Protein AF-A0A2G4SRF5-F1 (afdb_monomer_lite)

Foldseek 3Di:
DAAEFDVVDVPTKDKFWPEAAFFKTKIKIPFADPPGFPKDKFKFAPQDPVCQQPPVSSVVRTDPPKDWDWDWALAFAPSGIIIMIMIGRHHGQGKIWMWMWTDDPNGIYIYHTDIHTYHNDPQWDFEADQPQLNLGTATFGFDNVDDNVRVSPVLSVVLVVVCVVVVVVLVVDPQPPDDQDPPATVVQLSVLVSLLSSQQSGWHFDPDDPVLVQAAPDPQWQAGALKDWAAQCRRPNNCCNVPRRGHITMTRAAALLSQVSNVVHDHCVVVRDGDDDPVCSNRHDAWGFDWGAGPNDIDGDDSNRTSHHHSNHDPVSRCPRVCRSVVVPPPCPPDPPPPPPPPDD

InterPro domains:
  IPR024338 Stretch-activated cation channel MID1/Yam8 [PF12929] (12-291)
  IPR024338 Stretch-activated cation channel MID1/Yam8 [PTHR39142] (11-337)
  IPR036790 Frizzled cysteine-rich domain superfamily [G3DSA:1.10.2000.10] (116-277)

Sequence (345 aa):
MHPVYNNSDPTAPYITLDDTDRNSALFLSNALDEPFPNSTILITSGQPTGLSWSLCAAKLHSVPQLSINRTITTRGPTNATRYQFLISNLTDNASYQAYLLQENNGVAGISMPIPIKTKASAVCQLIYDLPFCNQVAYSVPSNSAVSRWDLAAQYDTQAQALFDPFDVSLSQFNCESTQYSLVRNCTDCYRDYKTWLCSVTIPRCTDLTSSAGLIQGSDKIKAAPAVRDVPINGSRNPWIDSTLQPSAWTELLPCIDLCYHVVQSCPPYLQFFCPVGDLASVQYGYWQTGNATVNGTTYQFNLNNPTCNRMGLDIKLLTLSSQGHKLRTFSCSFCIVFFMIFILL

pLDDT: mean 85.75, std 15.52, range [30.58, 98.31]

Radius of gyration: 22.74 Å; chains: 1; bounding box: 88×53×59 Å

Secondary structure (DSSP, 8-state):
-PPEE-TTSTTS--EEEEEE-SSEEEEEEEEP-SSPP-EEEEEESS--GGGTT-HHHHHHTBPTT-EEEEEEE--STT---EEEEEEE-PPTT-EEEEEEEEEETTEEEEEPPEEEE--S-SSEEE----SSSTT--SEEE--TTS-HHHHHHHHHHHHHHHHHHHHHHHHTS-TTT--S-SS--HHHHHHHHHHHHHHHHSPEEES--GGGS--TT-TT-S----EEEE-TT--SSHHIIIII-PPSEEEEPBBHHHHHHHHHHS-GGG------THHHHHH-B----EEEEETTEEEEESSSS-SSB-TT--GGG--TTSSTTGGGS----SSSSSSSSSS--

Organism: NCBI:txid1340429

Structure (mmCIF, N/CA/C/O backbone):
data_AF-A0A2G4SRF5-F1
#
_entry.id   AF-A0A2G4SRF5-F1
#
loop_
_atom_site.group_PDB
_atom_site.id
_atom_site.type_symbol
_atom_site.label_atom_id
_atom_site.label_alt_id
_atom_site.label_comp_id
_atom_site.label_asym_id
_atom_site.label_entity_id
_atom_site.label_seq_id
_atom_site.pdbx_PDB_ins_code
_atom_site.Cartn_x
_atom_site.Cartn_y
_atom_site.Cartn_z
_atom_site.occupancy
_atom_site.B_iso_or_equiv
_atom_site.auth_seq_id
_atom_site.auth_comp_id
_atom_site.auth_asym_id
_atom_site.auth_atom_id
_atom_site.pdbx_PDB_model_num
ATOM 1 N N . MET A 1 1 ? -23.245 -18.683 20.931 1.00 58.69 1 MET A N 1
ATOM 2 C CA . MET A 1 1 ? -21.806 -18.343 20.871 1.00 58.69 1 MET A CA 1
ATOM 3 C C . MET A 1 1 ? -21.540 -17.889 19.444 1.00 58.69 1 MET A C 1
ATOM 5 O O . MET A 1 1 ? -21.938 -18.612 18.541 1.00 58.69 1 MET A O 1
ATOM 9 N N . HIS A 1 2 ? -21.033 -16.674 19.228 1.00 72.88 2 HIS A N 1
ATOM 10 C CA . HIS A 1 2 ? -20.781 -16.190 17.864 1.00 72.88 2 HIS A CA 1
ATOM 11 C C . HIS A 1 2 ? -19.511 -16.844 17.310 1.00 72.88 2 HIS A C 1
ATOM 13 O O . HIS A 1 2 ? -18.538 -16.946 18.062 1.00 72.88 2 HIS A O 1
ATOM 19 N N . PRO A 1 3 ? -19.506 -17.301 16.047 1.00 79.19 3 PRO A N 1
ATOM 20 C CA . PRO A 1 3 ? -18.318 -17.887 15.452 1.00 79.19 3 PRO A CA 1
ATOM 21 C C . PRO A 1 3 ? -17.229 -16.821 15.308 1.00 79.19 3 PRO A C 1
ATOM 23 O O . PRO A 1 3 ? -17.490 -15.703 14.860 1.00 79.19 3 PRO A O 1
ATOM 26 N N . VAL A 1 4 ? -16.008 -17.179 15.701 1.00 80.31 4 VAL A N 1
ATOM 27 C CA . VAL A 1 4 ? -14.811 -16.404 15.374 1.00 80.31 4 VAL A CA 1
ATOM 28 C C . VAL A 1 4 ? -14.097 -17.129 14.248 1.00 80.31 4 VAL A C 1
ATOM 30 O O . VAL A 1 4 ? -13.728 -18.295 14.388 1.00 80.31 4 VAL A O 1
ATOM 33 N N . TYR A 1 5 ? -13.939 -16.441 13.127 1.00 80.06 5 TYR A N 1
ATOM 34 C CA . TYR A 1 5 ? -13.249 -16.944 11.954 1.00 80.06 5 TYR A CA 1
ATOM 35 C C . TYR A 1 5 ? -11.745 -16.965 12.241 1.00 80.06 5 TYR A C 1
ATOM 37 O O . TYR A 1 5 ? -11.129 -15.926 12.492 1.00 80.06 5 TYR A O 1
ATOM 45 N N . ASN A 1 6 ? -11.166 -18.166 12.269 1.00 70.94 6 ASN A N 1
ATOM 46 C CA . ASN A 1 6 ? -9.741 -18.372 12.505 1.00 70.94 6 ASN A CA 1
ATOM 47 C C . ASN A 1 6 ? -9.006 -18.515 11.167 1.00 70.94 6 ASN A C 1
ATOM 49 O O . ASN A 1 6 ? -9.437 -19.273 10.304 1.00 70.94 6 ASN A O 1
ATOM 53 N N . ASN A 1 7 ? -7.845 -17.873 11.040 1.00 62.09 7 ASN A N 1
ATOM 54 C CA . ASN A 1 7 ? -6.991 -17.936 9.851 1.00 62.09 7 ASN A CA 1
ATOM 55 C C . ASN A 1 7 ? -6.372 -19.324 9.599 1.00 62.09 7 ASN A C 1
ATOM 57 O O . ASN A 1 7 ? -5.683 -19.504 8.598 1.00 62.09 7 ASN A O 1
ATOM 61 N N . SER A 1 8 ? -6.555 -20.294 10.502 1.00 62.94 8 SER A N 1
ATOM 62 C CA . SER A 1 8 ? -6.173 -21.689 10.251 1.00 62.94 8 SER A CA 1
ATOM 63 C C . SER A 1 8 ? -7.025 -22.350 9.168 1.00 62.94 8 SER A C 1
ATOM 65 O O . SER A 1 8 ? -6.585 -23.323 8.564 1.00 62.94 8 SER A O 1
ATOM 67 N N . ASP A 1 9 ? -8.235 -21.838 8.940 1.00 68.56 9 ASP A N 1
ATOM 68 C CA . ASP A 1 9 ? -9.089 -22.251 7.837 1.00 68.56 9 ASP A CA 1
ATOM 69 C C . ASP A 1 9 ? -8.922 -21.247 6.679 1.00 68.56 9 ASP A C 1
ATOM 71 O O . ASP A 1 9 ? -9.290 -20.080 6.824 1.00 68.56 9 ASP A O 1
ATOM 75 N N . PRO A 1 10 ? -8.359 -21.658 5.529 1.00 64.62 10 PRO A N 1
ATOM 76 C CA . PRO A 1 10 ? -8.149 -20.768 4.387 1.00 64.62 10 PRO A CA 1
ATOM 77 C C . PRO A 1 10 ? -9.459 -20.284 3.748 1.00 64.62 10 PRO A C 1
ATOM 79 O O . PRO A 1 10 ? -9.428 -19.344 2.957 1.00 64.62 10 PRO A O 1
ATOM 82 N N . THR A 1 11 ? -10.589 -20.918 4.073 1.00 70.62 11 THR A N 1
ATOM 83 C CA . THR A 1 11 ? -11.929 -20.529 3.609 1.00 70.62 11 THR A CA 1
ATOM 84 C C . THR A 1 11 ? -12.621 -19.551 4.558 1.00 70.62 11 THR A C 1
ATOM 86 O O . THR A 1 11 ? -13.667 -18.992 4.226 1.00 70.62 11 THR A O 1
ATOM 89 N N . ALA A 1 12 ? -12.037 -19.308 5.734 1.00 80.31 12 ALA A N 1
ATOM 90 C CA . ALA A 1 12 ? -12.604 -18.404 6.714 1.00 80.31 12 ALA A CA 1
ATOM 91 C C . ALA A 1 12 ? -12.528 -16.940 6.232 1.00 80.31 12 ALA A C 1
ATOM 93 O O . ALA A 1 12 ? -11.478 -16.501 5.751 1.00 80.31 12 ALA A O 1
ATOM 94 N N . PRO A 1 13 ? -13.607 -16.152 6.393 1.00 85.19 13 PRO A N 1
ATOM 95 C CA . PRO A 1 13 ? -13.605 -14.738 6.046 1.00 85.19 13 PRO A CA 1
ATOM 96 C C . PRO A 1 13 ? -12.540 -13.955 6.813 1.00 85.19 13 PRO A C 1
ATOM 98 O O . PRO A 1 13 ? -12.470 -14.009 8.045 1.00 85.19 13 PRO A O 1
ATOM 101 N N . TYR A 1 14 ? -11.745 -13.172 6.088 1.00 88.69 14 TYR A N 1
ATOM 102 C CA . TYR A 1 14 ? -10.712 -12.326 6.673 1.00 88.69 14 TYR A CA 1
ATOM 103 C C . TYR A 1 14 ? -10.621 -10.983 5.950 1.00 88.69 14 TYR A C 1
ATOM 105 O O . TYR A 1 14 ? -11.044 -10.823 4.805 1.00 88.69 14 TYR A O 1
ATOM 113 N N . ILE A 1 15 ? -10.035 -10.010 6.641 1.00 92.25 15 ILE A N 1
ATOM 114 C CA . ILE A 1 15 ? -9.645 -8.717 6.079 1.00 92.25 15 ILE A CA 1
ATOM 115 C C . ILE A 1 15 ? -8.150 -8.508 6.257 1.00 92.25 15 ILE A C 1
ATOM 117 O O . ILE A 1 15 ? -7.513 -9.130 7.105 1.00 92.25 15 ILE A O 1
ATOM 121 N N . THR A 1 16 ? -7.596 -7.619 5.451 1.00 92.62 16 THR A N 1
ATOM 122 C CA . THR A 1 16 ? -6.238 -7.105 5.589 1.00 92.62 16 THR A CA 1
ATOM 123 C C . THR A 1 16 ? -6.292 -5.591 5.590 1.00 92.62 16 THR A C 1
ATOM 125 O O . THR A 1 16 ? -7.062 -5.002 4.830 1.00 92.62 16 THR A O 1
ATOM 128 N N . LEU A 1 17 ? -5.482 -4.965 6.437 1.00 94.50 17 LEU A N 1
ATOM 129 C CA . LEU A 1 17 ? -5.286 -3.522 6.405 1.00 94.50 17 LEU A CA 1
ATOM 130 C C . LEU A 1 17 ? -4.362 -3.186 5.231 1.00 94.50 17 LEU A C 1
ATOM 132 O O . LEU A 1 17 ? -3.241 -3.692 5.181 1.00 94.50 17 LEU A O 1
ATOM 136 N N . ASP A 1 18 ? -4.817 -2.335 4.313 1.00 94.38 18 ASP A N 1
ATOM 137 C CA . ASP A 1 18 ? -3.945 -1.803 3.266 1.00 94.38 18 ASP A CA 1
ATOM 138 C C . ASP A 1 18 ? -3.102 -0.652 3.828 1.00 94.38 18 ASP A C 1
ATOM 140 O O . ASP A 1 18 ? -1.870 -0.744 3.867 1.00 94.38 18 ASP A O 1
ATOM 144 N N . ASP A 1 19 ? -3.759 0.407 4.318 1.00 95.75 19 ASP A N 1
ATOM 145 C CA . ASP A 1 19 ? -3.123 1.523 5.024 1.00 95.75 19 ASP A CA 1
ATOM 146 C C . ASP A 1 19 ? -4.146 2.404 5.768 1.00 95.75 19 ASP A C 1
ATOM 148 O O . ASP A 1 19 ? -5.361 2.300 5.570 1.00 95.75 19 ASP A O 1
ATOM 152 N N . THR A 1 20 ? -3.644 3.309 6.606 1.00 95.81 20 THR A N 1
ATOM 153 C CA . THR A 1 20 ? -4.423 4.358 7.288 1.00 95.81 20 THR A CA 1
ATOM 154 C C . THR A 1 20 ? -3.905 5.738 6.914 1.00 95.81 20 THR A C 1
ATOM 156 O O . THR A 1 20 ? -2.714 5.884 6.708 1.00 95.81 20 THR A O 1
ATOM 159 N N . ASP A 1 21 ? -4.734 6.775 6.870 1.00 95.25 21 ASP A N 1
ATOM 160 C CA . ASP A 1 21 ? -4.254 8.162 6.944 1.00 95.25 21 ASP A CA 1
ATOM 161 C C . ASP A 1 21 ? -4.617 8.778 8.306 1.00 95.25 21 ASP A C 1
ATOM 163 O O . ASP A 1 21 ? -4.786 8.060 9.299 1.00 95.25 21 ASP A O 1
ATOM 167 N N . ARG A 1 22 ? -4.693 10.110 8.384 1.00 94.06 22 ARG A N 1
ATOM 168 C CA . ARG A 1 22 ? -5.041 10.823 9.614 1.00 94.06 22 ARG A CA 1
ATOM 169 C C . ARG A 1 22 ? -6.455 10.520 10.123 1.00 94.06 22 ARG A C 1
ATOM 171 O O . ARG A 1 22 ? -6.675 10.562 11.327 1.00 94.06 22 ARG A O 1
ATOM 178 N N . ASN A 1 23 ? -7.416 10.246 9.242 1.00 94.81 23 ASN A N 1
ATOM 179 C CA . ASN A 1 23 ? -8.830 10.105 9.615 1.00 94.81 23 ASN A CA 1
ATOM 180 C C . ASN A 1 23 ? -9.570 8.960 8.909 1.00 94.81 23 ASN A C 1
ATOM 182 O O . ASN A 1 23 ? -10.788 8.820 9.061 1.00 94.81 23 ASN A O 1
ATOM 186 N N . SER A 1 24 ? -8.854 8.159 8.130 1.00 96.06 24 SER A N 1
ATOM 187 C CA . SER A 1 24 ? -9.403 7.091 7.316 1.00 96.06 24 SER A CA 1
ATOM 188 C C . SER A 1 24 ? -8.538 5.834 7.373 1.00 96.06 24 SER A C 1
ATOM 190 O O . SER A 1 24 ? -7.338 5.880 7.646 1.00 96.06 24 SER A O 1
ATOM 192 N N . ALA A 1 25 ? -9.160 4.691 7.109 1.00 97.25 25 ALA A N 1
ATOM 193 C CA . ALA A 1 25 ? -8.501 3.395 7.010 1.00 97.25 25 ALA A CA 1
ATOM 194 C C . ALA A 1 25 ? -9.089 2.608 5.838 1.00 97.25 25 ALA A C 1
ATOM 196 O O . ALA A 1 25 ? -10.305 2.630 5.629 1.00 97.25 25 ALA A O 1
ATOM 197 N N . LEU A 1 26 ? -8.230 1.922 5.085 1.00 97.12 26 LEU A N 1
ATOM 198 C CA . LEU A 1 26 ? -8.622 1.103 3.944 1.00 97.12 26 LEU A CA 1
ATOM 199 C C . LEU A 1 26 ? -8.345 -0.368 4.219 1.00 97.12 26 LEU A C 1
ATOM 201 O O . LEU A 1 26 ? -7.244 -0.739 4.629 1.00 97.12 26 LEU A O 1
ATOM 205 N N . PHE A 1 27 ? -9.343 -1.199 3.950 1.00 96.12 27 PHE A N 1
ATOM 206 C CA . PHE A 1 27 ? -9.242 -2.643 4.100 1.00 96.12 27 PHE A CA 1
ATOM 207 C C . PHE A 1 27 ? -9.629 -3.358 2.818 1.00 96.12 27 PHE A C 1
ATOM 209 O O . PHE A 1 27 ? -10.490 -2.896 2.064 1.00 96.12 27 PHE A O 1
ATOM 216 N N . LEU A 1 28 ? -9.055 -4.543 2.655 1.00 94.31 28 LEU A N 1
ATOM 217 C CA . LEU A 1 28 ? -9.357 -5.476 1.582 1.00 94.31 28 LEU A CA 1
ATOM 218 C C . LEU A 1 28 ? -9.804 -6.812 2.180 1.00 94.31 28 LEU A C 1
ATOM 220 O O . LEU A 1 28 ? -9.180 -7.309 3.118 1.00 94.31 28 LEU A O 1
ATOM 224 N N . SER A 1 29 ? -10.880 -7.400 1.660 1.00 93.06 29 SER A N 1
ATOM 225 C CA . SER A 1 29 ? -11.346 -8.721 2.092 1.00 93.06 29 SER A CA 1
ATOM 226 C C . SER A 1 29 ? -10.583 -9.867 1.423 1.00 93.06 29 SER A C 1
ATOM 228 O O . SER A 1 29 ? -9.823 -9.693 0.462 1.00 93.06 29 SER A O 1
ATOM 230 N N . ASN A 1 30 ? -10.856 -11.087 1.884 1.00 89.69 30 ASN A N 1
ATOM 231 C CA . ASN A 1 30 ? -10.628 -12.301 1.109 1.00 89.69 30 ASN A CA 1
ATOM 232 C C . ASN A 1 30 ? -11.348 -12.260 -0.252 1.00 89.69 30 ASN A C 1
ATOM 234 O O . ASN A 1 30 ? -12.260 -11.454 -0.462 1.00 89.69 30 ASN A O 1
ATOM 238 N N . ALA A 1 31 ? -10.908 -13.123 -1.172 1.00 90.38 31 ALA A N 1
ATOM 239 C CA . ALA A 1 31 ? -11.592 -13.326 -2.446 1.00 90.38 31 ALA A CA 1
ATOM 240 C C . ALA A 1 31 ? -13.044 -13.757 -2.196 1.00 90.38 31 ALA A C 1
ATOM 242 O O . ALA A 1 31 ? -13.304 -14.524 -1.265 1.00 90.38 31 ALA A O 1
ATOM 243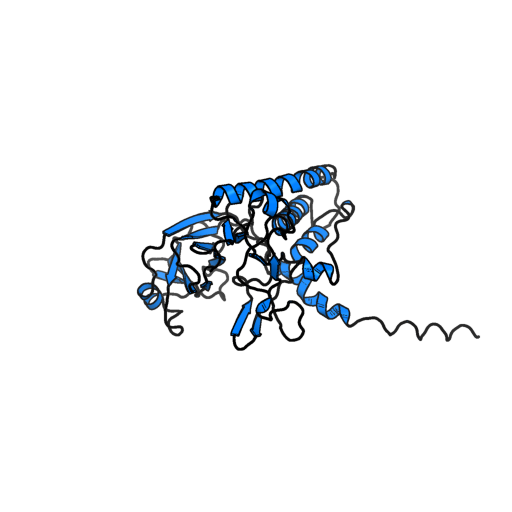 N N . LEU A 1 32 ? -13.960 -13.215 -2.992 1.00 89.62 32 LEU A N 1
ATOM 244 C CA . LEU A 1 32 ? -15.388 -13.483 -2.911 1.00 89.62 32 LEU A CA 1
ATOM 245 C C . LEU A 1 32 ? -15.774 -14.556 -3.925 1.00 89.62 32 LEU A C 1
ATOM 247 O O . LEU A 1 32 ? -15.389 -14.467 -5.091 1.00 89.62 32 LEU A O 1
ATOM 251 N N . ASP A 1 33 ? -16.598 -15.496 -3.476 1.00 86.56 33 ASP A N 1
ATOM 252 C CA . ASP A 1 33 ? -17.287 -16.464 -4.321 1.00 86.56 33 ASP A CA 1
ATOM 253 C C . ASP A 1 33 ? -18.768 -16.075 -4.419 1.00 86.56 33 ASP A C 1
ATOM 255 O O . ASP A 1 33 ? -19.354 -15.585 -3.450 1.00 86.56 33 ASP A O 1
ATOM 259 N N . GLU A 1 34 ? -19.374 -16.257 -5.592 1.00 85.06 34 GLU A N 1
ATOM 260 C CA . GLU A 1 34 ? -20.793 -15.954 -5.804 1.00 85.06 34 GLU A CA 1
ATOM 261 C C . GLU A 1 34 ? -21.696 -17.039 -5.178 1.00 85.06 34 GLU A C 1
ATOM 263 O O . GLU A 1 34 ? -21.419 -18.230 -5.354 1.00 85.06 34 GLU A O 1
ATOM 268 N N . PRO A 1 35 ? -22.805 -16.678 -4.498 1.00 87.25 35 PRO A N 1
ATOM 269 C CA . PRO A 1 35 ? -23.301 -15.320 -4.263 1.00 87.25 35 PRO A CA 1
ATOM 270 C C . PRO A 1 35 ? -22.478 -14.568 -3.210 1.00 87.25 35 PRO A C 1
ATOM 272 O O . PRO A 1 35 ? -22.183 -15.115 -2.145 1.00 87.25 35 PRO A O 1
ATOM 275 N N . PHE A 1 36 ? -22.157 -13.297 -3.472 1.00 87.50 36 PHE A N 1
ATOM 276 C CA . PHE A 1 36 ? -21.311 -12.541 -2.548 1.00 87.50 36 PHE A CA 1
ATOM 277 C C . PHE A 1 36 ? -21.894 -12.447 -1.122 1.00 87.50 36 PHE A C 1
ATOM 279 O O . PHE A 1 36 ? -23.055 -12.057 -0.945 1.00 87.50 36 PHE A O 1
ATOM 286 N N . PRO A 1 37 ? -21.092 -12.751 -0.082 1.00 87.56 37 PRO A N 1
ATOM 287 C CA . PRO A 1 37 ? -21.556 -12.727 1.297 1.00 87.56 37 PRO A CA 1
ATOM 288 C C . PRO A 1 37 ? -21.838 -11.300 1.770 1.00 87.56 37 PRO A C 1
ATOM 290 O O . PRO A 1 37 ? -21.106 -10.361 1.457 1.00 87.56 37 PRO A O 1
ATOM 293 N N . ASN A 1 38 ? -22.869 -11.121 2.600 1.00 88.31 38 ASN A N 1
ATOM 294 C CA . ASN A 1 38 ? -23.124 -9.819 3.205 1.00 88.31 38 ASN A CA 1
ATOM 295 C C . ASN A 1 38 ? -22.126 -9.547 4.339 1.00 88.31 38 ASN A C 1
ATOM 297 O O . ASN A 1 38 ? -22.351 -9.931 5.490 1.00 88.31 38 ASN A O 1
ATOM 301 N N . SER A 1 39 ? -21.031 -8.872 3.992 1.00 90.00 39 SER A N 1
ATOM 302 C CA . SER A 1 39 ? -19.959 -8.549 4.932 1.00 90.00 39 SER A CA 1
ATOM 303 C C . SER A 1 39 ? -19.832 -7.043 5.172 1.00 90.00 39 SER A C 1
ATOM 305 O O . SER A 1 39 ? -19.979 -6.227 4.255 1.00 90.00 39 SER A O 1
ATOM 307 N N . THR A 1 40 ? -19.557 -6.669 6.420 1.00 92.19 40 THR A N 1
ATOM 308 C CA . THR A 1 40 ? -19.325 -5.287 6.872 1.00 92.19 40 THR A CA 1
ATOM 309 C C . THR A 1 40 ? -18.136 -5.230 7.829 1.00 92.19 40 THR A C 1
ATOM 311 O O . THR A 1 40 ? -17.658 -6.269 8.275 1.00 92.19 40 THR A O 1
ATOM 314 N N . ILE A 1 41 ? -17.647 -4.036 8.164 1.00 93.50 41 ILE A N 1
ATOM 315 C CA . ILE A 1 41 ? -16.573 -3.858 9.148 1.00 93.50 41 ILE A CA 1
ATOM 316 C C . ILE A 1 41 ? -17.117 -3.212 10.421 1.00 93.50 41 ILE A C 1
ATOM 318 O O . ILE A 1 41 ? -17.955 -2.316 10.377 1.00 93.50 41 ILE A O 1
ATOM 322 N N . LEU A 1 42 ? -16.607 -3.663 11.564 1.00 94.12 42 LEU A N 1
ATOM 323 C CA . LEU A 1 42 ? -16.811 -3.046 12.867 1.00 94.12 42 LEU A CA 1
ATOM 324 C C . LEU A 1 42 ? -15.478 -2.522 13.391 1.00 94.12 42 LEU A C 1
ATOM 326 O O . LEU A 1 42 ? -14.488 -3.253 13.414 1.00 94.12 42 LEU A O 1
ATOM 330 N N . ILE A 1 43 ? -15.475 -1.270 13.841 1.00 96.00 43 ILE A N 1
ATOM 331 C CA . ILE A 1 43 ? -14.316 -0.619 14.450 1.00 96.00 43 ILE A CA 1
ATOM 332 C C . ILE A 1 43 ? -14.611 -0.347 15.912 1.00 96.00 43 ILE A C 1
ATOM 334 O O . ILE A 1 43 ? -15.678 0.172 16.248 1.00 96.00 43 ILE A O 1
ATOM 338 N N . THR A 1 44 ? -13.659 -0.683 16.774 1.00 95.69 44 THR A N 1
ATOM 339 C CA . THR A 1 44 ? -13.789 -0.515 18.220 1.00 95.69 44 THR A CA 1
ATOM 340 C C . THR A 1 44 ? -12.642 0.301 18.790 1.00 95.69 44 THR A C 1
ATOM 342 O O . THR A 1 44 ? -11.535 0.319 18.247 1.00 95.69 44 THR A O 1
ATOM 345 N N . SER A 1 45 ? -12.915 0.996 19.893 1.00 94.81 45 SER A N 1
ATOM 346 C CA . SER A 1 45 ? -11.921 1.768 20.640 1.00 94.81 45 SER A CA 1
ATOM 347 C C . SER A 1 45 ? -12.018 1.462 22.133 1.00 94.81 45 SER A C 1
ATOM 349 O O . SER A 1 45 ? -13.107 1.269 22.674 1.00 94.81 45 SER A O 1
ATOM 351 N N . GLY A 1 46 ? -10.868 1.369 22.807 1.00 90.19 46 GLY A N 1
ATOM 352 C CA . GLY A 1 46 ? -10.802 1.140 24.256 1.00 90.19 46 GLY A CA 1
ATOM 353 C C . GLY A 1 46 ? -11.332 -0.219 24.741 1.00 90.19 46 GLY A C 1
ATOM 354 O O . GLY A 1 46 ? -11.654 -0.361 25.918 1.00 90.19 46 GLY A O 1
ATOM 355 N N . GLN A 1 47 ? -11.449 -1.218 23.862 1.00 91.56 47 GLN A N 1
ATOM 356 C CA . GLN A 1 47 ? -11.897 -2.563 24.231 1.00 91.56 47 GLN A CA 1
ATOM 357 C C . GLN A 1 47 ? -10.832 -3.289 25.082 1.00 91.56 47 GLN A C 1
ATOM 359 O O . GLN A 1 47 ? -9.660 -3.309 24.694 1.00 91.56 47 GLN A O 1
ATOM 364 N N . PRO A 1 48 ? -11.206 -3.948 26.199 1.00 90.62 48 PRO A N 1
ATOM 365 C CA . PRO A 1 48 ? -10.272 -4.751 26.986 1.00 90.62 48 PRO A CA 1
ATOM 366 C C . PRO A 1 48 ? -9.633 -5.869 26.154 1.00 90.62 48 PRO A C 1
ATOM 368 O O . PRO A 1 48 ? -10.328 -6.614 25.459 1.00 90.62 48 PRO A O 1
ATOM 371 N N . THR A 1 49 ? -8.314 -6.041 26.264 1.00 86.94 49 THR A N 1
ATOM 372 C CA . THR A 1 49 ? -7.542 -7.012 25.463 1.00 86.94 49 THR A CA 1
ATOM 373 C C . THR A 1 49 ? -8.032 -8.450 25.635 1.00 86.94 49 THR A C 1
ATOM 375 O O . THR A 1 49 ? -8.138 -9.178 24.648 1.00 86.94 49 THR A O 1
ATOM 378 N N . GLY A 1 50 ? -8.426 -8.838 26.853 1.00 88.12 50 GLY A N 1
ATOM 379 C CA . GLY A 1 50 ? -8.997 -10.159 27.150 1.00 88.12 50 GLY A CA 1
ATOM 380 C C . GLY A 1 50 ? -10.361 -10.428 26.502 1.00 88.12 50 GLY A C 1
ATOM 381 O O . GLY A 1 50 ? -10.781 -11.577 26.424 1.00 88.12 50 GLY A O 1
ATOM 382 N N . LEU A 1 51 ? -11.043 -9.392 26.003 1.00 90.44 51 LEU A N 1
ATOM 383 C CA . LEU A 1 51 ? -12.340 -9.494 25.329 1.00 90.44 51 LEU A CA 1
ATOM 384 C C . LEU A 1 51 ? -12.256 -9.207 23.827 1.00 90.44 51 LEU A C 1
ATOM 386 O O . LEU A 1 51 ? -13.294 -9.111 23.175 1.00 90.44 51 LEU A O 1
ATOM 390 N N . SER A 1 52 ? -11.050 -9.088 23.266 1.00 89.25 52 SER A N 1
ATOM 391 C CA . SER A 1 52 ? -10.828 -8.788 21.842 1.00 89.25 52 SER A CA 1
ATOM 392 C C . SER A 1 52 ? -11.414 -9.835 20.884 1.00 89.25 52 SER A C 1
ATOM 394 O O . SER A 1 52 ? -11.662 -9.535 19.730 1.00 89.25 52 SER A O 1
ATOM 396 N N . TRP A 1 53 ? -11.728 -11.041 21.359 1.00 89.50 53 TRP A N 1
ATOM 397 C CA . TRP A 1 53 ? -12.321 -12.118 20.553 1.00 89.50 53 TRP A CA 1
ATOM 398 C C . TRP A 1 53 ? -13.844 -12.237 20.723 1.00 89.50 53 TRP A C 1
ATOM 400 O O . TRP A 1 53 ? -14.457 -13.192 20.254 1.00 89.50 53 TRP A O 1
ATOM 410 N N . SER A 1 54 ? -14.479 -11.293 21.423 1.00 90.69 54 SER A N 1
ATOM 411 C CA . SER A 1 54 ? -15.918 -11.313 21.693 1.00 90.69 54 SER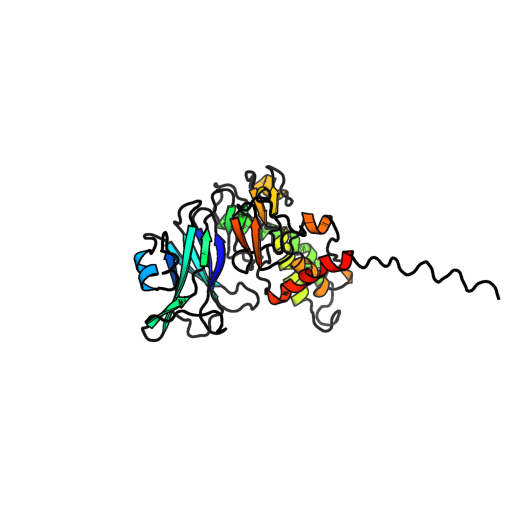 A CA 1
ATOM 412 C C . SER A 1 54 ? -16.659 -10.306 20.820 1.00 90.69 54 SER A C 1
ATOM 414 O O . SER A 1 54 ? -16.487 -9.098 20.981 1.00 90.69 54 SER A O 1
ATOM 416 N N . LEU A 1 55 ? -17.570 -10.790 19.964 1.00 90.75 55 LEU A N 1
ATOM 417 C CA . LEU A 1 55 ? -18.455 -9.916 19.183 1.00 90.75 55 LEU A CA 1
ATOM 418 C C . LEU A 1 55 ? -19.325 -9.025 20.085 1.00 90.75 55 LEU A C 1
ATOM 420 O O . LEU A 1 55 ? -19.599 -7.882 19.734 1.00 90.75 55 LEU A O 1
ATOM 424 N N . CYS A 1 56 ? -19.748 -9.519 21.253 1.00 91.12 56 CYS A N 1
ATOM 425 C CA . CYS A 1 56 ? -20.536 -8.723 22.198 1.00 91.12 56 CYS A CA 1
ATOM 426 C C . CYS A 1 56 ? -19.723 -7.531 22.723 1.00 91.12 56 CYS A C 1
ATOM 428 O O . CYS A 1 56 ? -20.185 -6.393 22.665 1.00 91.12 56 CYS A O 1
ATOM 430 N N . ALA A 1 57 ? -18.479 -7.774 23.147 1.00 92.38 57 ALA A N 1
ATOM 431 C CA . ALA A 1 57 ? -17.583 -6.704 23.575 1.00 92.38 57 ALA A CA 1
ATOM 432 C C . ALA A 1 57 ? -17.273 -5.739 22.423 1.00 92.38 57 ALA A C 1
ATOM 434 O O . ALA A 1 57 ? -17.281 -4.528 22.623 1.00 92.38 57 ALA A O 1
ATOM 435 N N . ALA A 1 58 ? -17.075 -6.257 21.208 1.00 92.56 58 ALA A N 1
ATOM 436 C CA . ALA A 1 58 ? -16.825 -5.420 20.046 1.00 92.56 58 ALA A CA 1
ATOM 437 C C . ALA A 1 58 ? -18.012 -4.487 19.740 1.00 92.56 58 ALA A C 1
ATOM 439 O O . ALA A 1 58 ? -17.813 -3.304 19.481 1.00 92.56 58 ALA A O 1
ATOM 440 N N . LYS A 1 59 ? -19.255 -4.980 19.836 1.00 92.25 59 LYS A N 1
ATOM 441 C CA . LYS A 1 59 ? -20.463 -4.155 19.665 1.00 92.25 59 LYS A CA 1
ATOM 442 C C . LYS A 1 59 ? -20.614 -3.094 20.757 1.00 92.25 59 LYS A C 1
ATOM 444 O O . LYS A 1 59 ? -21.020 -1.982 20.454 1.00 92.25 59 LYS A O 1
ATOM 449 N N . LEU A 1 60 ? -20.279 -3.411 22.009 1.00 94.19 60 LEU A N 1
ATOM 450 C CA . LEU A 1 60 ? -20.351 -2.452 23.122 1.00 94.19 60 LEU A CA 1
ATOM 451 C C . LEU A 1 60 ? -19.304 -1.335 23.017 1.00 94.19 60 LEU A C 1
ATOM 453 O O . LEU A 1 60 ? -19.559 -0.215 23.446 1.00 94.19 60 LEU A O 1
ATOM 457 N N . HIS A 1 61 ? -18.141 -1.639 22.440 1.00 94.69 61 HIS A N 1
ATOM 458 C CA . HIS A 1 61 ? -17.035 -0.699 22.246 1.00 94.69 61 HIS A CA 1
ATOM 459 C C . HIS A 1 61 ? -16.962 -0.139 20.817 1.00 94.69 61 HIS A C 1
ATOM 461 O O . HIS A 1 61 ? -15.922 0.388 20.413 1.00 94.69 61 HIS A O 1
ATOM 467 N N . SER A 1 62 ? -18.036 -0.275 20.031 1.00 94.50 62 SER A N 1
ATOM 468 C CA . SER A 1 62 ? -18.070 0.209 18.653 1.00 94.50 62 SER A CA 1
ATOM 469 C C . SER A 1 62 ? -17.960 1.728 18.610 1.00 94.50 62 SER A C 1
ATOM 471 O O . SER A 1 62 ? -18.664 2.419 19.348 1.00 94.50 62 SER A O 1
ATOM 473 N N . VAL A 1 63 ? -17.123 2.251 17.720 1.00 93.56 63 VAL A N 1
ATOM 474 C CA . VAL A 1 63 ? -16.984 3.697 17.534 1.00 93.56 63 VAL A CA 1
ATOM 475 C C . VAL A 1 63 ? -18.235 4.236 16.825 1.00 93.56 63 VAL A C 1
ATOM 477 O O . VAL A 1 63 ? -18.547 3.778 15.721 1.00 93.56 63 VAL A O 1
ATOM 480 N N . PRO A 1 64 ? -18.977 5.184 17.427 1.00 87.94 64 PRO A N 1
ATOM 481 C CA . PRO A 1 64 ? -20.157 5.757 16.794 1.00 87.94 64 PRO A CA 1
ATOM 482 C C . PRO A 1 64 ? -19.769 6.705 15.645 1.00 87.94 64 PRO A C 1
ATOM 484 O O . PRO A 1 64 ? -18.664 7.237 15.612 1.00 87.94 64 PRO A O 1
ATOM 487 N N . GLN A 1 65 ? -20.705 6.953 14.720 1.00 85.88 65 GLN A N 1
ATOM 488 C CA . GLN A 1 65 ? -20.604 7.990 13.670 1.00 85.88 65 GLN A CA 1
ATOM 489 C C . GLN A 1 65 ? -19.474 7.813 12.632 1.00 85.88 65 GLN A C 1
ATOM 491 O O . GLN A 1 65 ? -19.097 8.766 11.943 1.00 85.88 65 GLN A O 1
ATOM 496 N N . LEU A 1 66 ? -18.970 6.591 12.461 1.00 93.00 66 LEU A N 1
ATOM 497 C CA . LEU A 1 66 ? -18.069 6.268 11.356 1.00 93.00 66 LEU A CA 1
ATOM 498 C C . LEU A 1 66 ? -18.816 6.205 10.023 1.00 93.00 66 LEU A C 1
ATOM 500 O O . LEU A 1 66 ? -19.943 5.712 9.948 1.00 93.00 66 LEU A O 1
ATOM 504 N N . SER A 1 67 ? -18.154 6.660 8.961 1.00 94.50 67 SER A N 1
ATOM 505 C CA . SER A 1 67 ? -18.619 6.455 7.590 1.00 94.50 67 SER A CA 1
ATOM 506 C C . SER A 1 67 ? -17.908 5.238 7.012 1.00 94.50 67 SER A C 1
ATOM 508 O O . SER A 1 67 ? -16.681 5.235 6.928 1.00 94.50 67 SER A O 1
ATOM 510 N N . ILE A 1 68 ? -18.665 4.201 6.650 1.00 94.88 68 ILE A N 1
ATOM 511 C CA . ILE A 1 68 ? -18.137 2.969 6.057 1.00 94.88 68 ILE A CA 1
ATOM 512 C C . ILE A 1 68 ? -18.656 2.881 4.627 1.00 94.88 68 ILE A C 1
ATOM 514 O O . ILE A 1 68 ? -19.849 2.682 4.405 1.00 94.88 68 ILE A O 1
ATOM 518 N N . ASN A 1 69 ? -17.753 3.018 3.662 1.00 95.69 69 ASN A N 1
ATOM 519 C CA . ASN A 1 69 ? -18.050 2.841 2.250 1.00 95.69 69 ASN A CA 1
ATOM 520 C C . ASN A 1 69 ? -17.491 1.498 1.771 1.00 95.69 69 ASN A C 1
ATOM 522 O O . ASN A 1 69 ? -16.284 1.263 1.847 1.00 95.69 69 ASN A O 1
ATOM 526 N N . ARG A 1 70 ? -18.373 0.621 1.284 1.00 95.38 70 ARG A N 1
ATOM 527 C CA . ARG A 1 70 ? -18.021 -0.697 0.748 1.00 95.38 70 ARG A CA 1
ATOM 528 C C . ARG A 1 70 ? -18.104 -0.668 -0.773 1.00 95.38 70 ARG A C 1
ATOM 530 O O . ARG A 1 70 ? -19.189 -0.486 -1.320 1.00 95.38 70 ARG A O 1
ATOM 537 N N . THR A 1 71 ? -16.988 -0.931 -1.439 1.00 95.38 71 THR A N 1
ATOM 538 C CA . THR A 1 71 ? -16.902 -1.087 -2.896 1.00 95.38 71 THR A CA 1
ATOM 539 C C . THR A 1 71 ? -16.354 -2.465 -3.263 1.00 95.38 71 THR A C 1
ATOM 541 O O . THR A 1 71 ? -15.951 -3.244 -2.396 1.00 95.38 71 THR A O 1
ATOM 544 N N . ILE A 1 72 ? -16.390 -2.800 -4.551 1.00 94.12 72 ILE A N 1
ATOM 545 C CA . ILE A 1 72 ? -15.819 -4.034 -5.094 1.00 94.12 72 ILE A CA 1
ATOM 546 C C . ILE A 1 72 ? -14.560 -3.669 -5.879 1.00 94.12 72 ILE A C 1
ATOM 548 O O . ILE A 1 72 ? -14.544 -2.666 -6.588 1.00 94.12 72 ILE A O 1
ATOM 552 N N . THR A 1 73 ? -13.515 -4.480 -5.753 1.00 94.31 73 THR A N 1
ATOM 553 C CA . THR A 1 73 ? -12.249 -4.306 -6.469 1.00 94.31 73 THR A CA 1
ATOM 554 C C . THR A 1 73 ? -11.668 -5.658 -6.875 1.00 94.31 73 THR A C 1
ATOM 556 O O . THR A 1 73 ? -12.019 -6.692 -6.310 1.00 94.31 73 THR A O 1
ATOM 559 N N . THR A 1 74 ? -10.753 -5.650 -7.840 1.00 92.75 74 THR A N 1
ATOM 560 C CA . THR A 1 74 ? -9.930 -6.807 -8.223 1.00 92.75 74 THR A CA 1
ATOM 561 C C . THR A 1 74 ? -8.479 -6.660 -7.749 1.00 92.75 74 THR A C 1
ATOM 563 O O . THR A 1 74 ? -7.618 -7.443 -8.152 1.00 92.75 74 THR A O 1
ATOM 566 N N . ARG A 1 75 ? -8.179 -5.655 -6.905 1.00 91.50 75 ARG A N 1
ATOM 567 C CA . ARG A 1 75 ? -6.843 -5.450 -6.324 1.00 91.50 75 ARG A CA 1
ATOM 568 C C . ARG A 1 75 ? -6.383 -6.692 -5.559 1.00 91.50 75 ARG A C 1
ATOM 570 O O . ARG A 1 75 ? -7.147 -7.314 -4.823 1.00 91.50 75 ARG A O 1
ATOM 577 N N . GLY A 1 76 ? -5.096 -6.999 -5.672 1.00 85.44 76 GLY A N 1
ATOM 578 C CA . GLY A 1 76 ? -4.446 -8.113 -5.001 1.00 85.44 76 GLY A CA 1
ATOM 579 C C . GLY A 1 76 ? -3.768 -9.071 -5.982 1.00 85.44 76 GLY A C 1
ATOM 580 O O . GLY A 1 76 ? -3.805 -8.869 -7.195 1.00 85.44 76 GLY A O 1
ATOM 581 N N . PRO A 1 77 ? -3.162 -10.149 -5.464 1.00 77.69 77 PRO A N 1
ATOM 582 C CA . PRO A 1 77 ? -2.268 -11.007 -6.241 1.00 77.69 77 PRO A CA 1
ATOM 583 C C . PRO A 1 77 ? -2.982 -11.887 -7.275 1.00 77.69 77 PRO A C 1
ATOM 585 O O . PRO A 1 77 ? -2.346 -12.379 -8.200 1.00 77.69 77 PRO A O 1
ATOM 588 N N . THR A 1 78 ? -4.285 -12.127 -7.109 1.00 80.31 78 THR A N 1
ATOM 589 C CA . THR A 1 78 ? -5.034 -13.133 -7.880 1.00 80.31 78 THR A CA 1
ATOM 590 C C . THR A 1 78 ? -6.089 -12.549 -8.820 1.00 80.31 78 THR A C 1
ATOM 592 O O . THR A 1 78 ? -6.872 -13.317 -9.367 1.00 80.31 78 THR A O 1
ATOM 595 N N . ASN A 1 79 ? -6.154 -11.218 -8.995 1.00 84.38 79 ASN A N 1
ATOM 596 C CA . ASN A 1 79 ? -7.226 -10.507 -9.723 1.00 84.38 79 ASN A CA 1
ATOM 597 C C . ASN A 1 79 ? -8.659 -10.914 -9.315 1.00 84.38 79 ASN A C 1
ATOM 599 O O . ASN A 1 79 ? -9.621 -10.636 -10.027 1.00 84.38 79 ASN A O 1
ATOM 603 N N . ALA A 1 80 ? -8.804 -11.589 -8.175 1.00 90.88 80 ALA A N 1
ATOM 604 C CA . ALA A 1 80 ? -10.075 -12.073 -7.679 1.00 90.88 80 ALA A CA 1
ATOM 605 C C . ALA A 1 80 ? -10.906 -10.905 -7.150 1.00 90.88 80 ALA A C 1
ATOM 607 O O . ALA A 1 80 ? -10.366 -9.973 -6.548 1.00 90.88 80 ALA A O 1
ATOM 608 N N . THR A 1 81 ? -12.219 -10.995 -7.331 1.00 93.38 81 THR A N 1
ATOM 609 C CA . THR A 1 81 ? -13.174 -10.020 -6.811 1.00 93.38 81 THR A CA 1
ATOM 610 C C . THR A 1 81 ? -13.130 -9.999 -5.288 1.00 93.38 81 THR A C 1
ATOM 612 O O . THR A 1 81 ? -13.193 -11.042 -4.637 1.00 93.38 81 THR A O 1
ATOM 615 N N . ARG A 1 82 ? -12.991 -8.810 -4.708 1.00 93.62 82 ARG A N 1
ATOM 616 C CA . ARG A 1 82 ? -12.866 -8.573 -3.266 1.00 93.62 82 ARG A CA 1
ATOM 617 C C . ARG A 1 82 ? -13.701 -7.371 -2.862 1.00 93.62 82 ARG A C 1
ATOM 619 O O . ARG A 1 82 ? -13.915 -6.460 -3.662 1.00 93.62 82 ARG A O 1
ATOM 626 N N . TYR A 1 83 ? -14.120 -7.333 -1.603 1.00 95.06 83 TYR A N 1
ATOM 627 C CA . TYR A 1 83 ? -14.619 -6.106 -1.006 1.00 95.06 83 TYR A CA 1
ATOM 628 C C . TYR A 1 83 ? -13.465 -5.203 -0.597 1.00 95.06 83 TYR A C 1
ATOM 630 O O . TYR A 1 83 ? -12.479 -5.642 -0.002 1.00 95.06 83 TYR A O 1
ATOM 638 N N . GLN A 1 84 ? -13.647 -3.920 -0.870 1.00 96.06 84 GLN A N 1
ATOM 639 C CA . GLN A 1 84 ? -12.841 -2.833 -0.357 1.00 96.06 84 GLN A CA 1
ATOM 640 C C . GLN A 1 84 ? -13.694 -2.018 0.610 1.00 96.06 84 GLN A C 1
ATOM 642 O O . GLN A 1 84 ? -14.813 -1.626 0.282 1.00 96.06 84 GLN A O 1
ATOM 647 N N . PHE A 1 85 ? -13.161 -1.747 1.796 1.00 97.00 85 PHE A N 1
ATOM 648 C CA . PHE A 1 85 ? -13.849 -0.963 2.815 1.00 97.00 85 PHE A CA 1
ATOM 649 C C . PHE A 1 85 ? -13.034 0.281 3.135 1.00 97.00 85 PHE A C 1
ATOM 651 O O . PHE A 1 85 ? -11.965 0.181 3.738 1.00 97.00 85 PHE A O 1
ATOM 658 N N . LEU A 1 86 ? -13.550 1.447 2.750 1.00 97.44 86 LEU A N 1
ATOM 659 C CA . LEU A 1 86 ? -13.036 2.727 3.214 1.00 97.44 86 LEU A CA 1
ATOM 660 C C . LEU A 1 86 ? -13.811 3.141 4.460 1.00 97.44 86 LEU A C 1
ATOM 662 O O . LEU A 1 86 ? -15.028 3.322 4.421 1.00 97.44 86 LEU A O 1
ATOM 666 N N . ILE A 1 87 ? -13.083 3.341 5.547 1.00 97.25 87 ILE A N 1
ATOM 667 C CA . ILE A 1 87 ? -13.610 3.876 6.795 1.00 97.25 87 ILE A CA 1
ATOM 668 C C . ILE A 1 87 ? -13.119 5.306 6.917 1.00 97.25 87 ILE A C 1
ATOM 670 O O . ILE A 1 87 ? -11.931 5.551 6.736 1.00 97.25 87 ILE A O 1
ATOM 674 N N . SER A 1 88 ? -14.011 6.237 7.229 1.00 96.06 88 SER A N 1
ATOM 675 C CA . SER A 1 88 ? -13.700 7.652 7.443 1.00 96.06 88 SER A CA 1
ATOM 676 C C . SER A 1 88 ? -14.309 8.156 8.754 1.00 96.06 88 SER A C 1
ATOM 678 O O . SER A 1 88 ? -15.145 7.482 9.360 1.00 96.06 88 SER A O 1
ATOM 680 N N . ASN A 1 89 ? -13.909 9.364 9.163 1.00 95.62 89 ASN A N 1
ATOM 681 C CA . ASN A 1 89 ? -14.228 9.997 10.453 1.00 95.62 89 ASN A CA 1
ATOM 682 C C . ASN A 1 89 ? -13.542 9.337 11.662 1.00 95.62 89 ASN A C 1
ATOM 684 O O . ASN A 1 89 ? -14.054 9.395 12.777 1.00 95.62 89 ASN A O 1
ATOM 688 N N . LEU A 1 90 ? -12.375 8.723 11.460 1.00 95.62 90 LEU A N 1
ATOM 689 C CA . LEU A 1 90 ? -11.505 8.320 12.563 1.00 95.62 90 LEU A CA 1
ATOM 690 C C . LEU A 1 90 ? -10.785 9.551 13.130 1.00 95.62 90 LEU A C 1
ATOM 692 O O . LEU A 1 90 ? -10.493 10.504 12.407 1.00 95.62 90 LEU A O 1
ATOM 696 N N . THR A 1 91 ? -10.480 9.530 14.425 1.00 95.06 91 THR A N 1
ATOM 697 C CA . THR A 1 91 ? -9.648 10.571 15.049 1.00 95.06 91 THR A CA 1
ATOM 698 C C . THR A 1 91 ? -8.175 10.360 14.710 1.00 95.06 91 THR A C 1
ATOM 700 O O . THR A 1 91 ? -7.740 9.225 14.502 1.00 95.06 91 THR A O 1
ATOM 703 N N . ASP A 1 92 ? -7.397 11.435 14.702 1.00 93.94 92 ASP A N 1
ATOM 704 C CA . ASP A 1 92 ? -5.968 11.404 14.416 1.00 93.94 92 ASP A CA 1
ATOM 705 C C . ASP A 1 92 ? -5.141 10.805 15.554 1.00 93.94 92 ASP A C 1
ATOM 707 O O . ASP A 1 92 ? -5.514 10.882 16.724 1.00 93.94 92 ASP A O 1
ATOM 711 N N . ASN A 1 93 ? -4.015 10.175 15.196 1.00 93.62 93 ASN A N 1
ATOM 712 C CA . ASN A 1 93 ? -3.088 9.523 16.129 1.00 93.62 93 ASN A CA 1
ATOM 713 C C . ASN A 1 93 ? -3.767 8.591 17.162 1.00 93.62 93 ASN A C 1
ATOM 715 O O . ASN A 1 93 ? -3.325 8.471 18.308 1.00 93.62 93 ASN A O 1
ATOM 719 N N . ALA A 1 94 ? -4.849 7.922 16.771 1.00 94.38 94 ALA A N 1
ATOM 720 C CA . ALA A 1 94 ? -5.641 7.070 17.645 1.00 94.38 94 ALA A CA 1
ATOM 721 C C . ALA A 1 94 ? -5.530 5.603 17.240 1.00 94.38 94 ALA A C 1
ATOM 723 O O . ALA A 1 94 ? -5.326 5.261 16.075 1.00 94.38 94 ALA A O 1
ATOM 724 N N . SER A 1 95 ? -5.636 4.726 18.237 1.00 93.81 95 SER A N 1
ATOM 725 C CA . SER A 1 95 ? -5.561 3.277 18.053 1.00 93.81 95 SER A CA 1
ATOM 726 C C . SER A 1 95 ? -6.949 2.659 18.144 1.00 93.81 95 SER A C 1
ATOM 728 O O . SER A 1 95 ? -7.712 2.970 19.058 1.00 93.81 95 SER A O 1
ATOM 730 N N . TYR A 1 96 ? -7.245 1.755 17.219 1.00 95.19 96 TYR A N 1
ATOM 731 C CA . TYR A 1 96 ? -8.518 1.052 17.125 1.00 95.19 96 TYR A CA 1
ATOM 732 C C . TYR A 1 96 ? -8.292 -0.434 16.847 1.00 95.19 96 TYR A C 1
ATOM 734 O O . TYR A 1 96 ? -7.181 -0.863 16.529 1.00 95.19 96 TYR A O 1
ATOM 742 N N . GLN A 1 97 ? -9.363 -1.215 16.938 1.00 95.00 97 GLN A N 1
ATOM 743 C CA . GLN A 1 97 ? -9.407 -2.594 16.458 1.00 95.00 97 GLN A CA 1
ATOM 744 C C . GLN A 1 97 ? -10.452 -2.714 15.354 1.00 95.00 97 GLN A C 1
ATOM 746 O O . GLN A 1 97 ? -11.550 -2.172 15.486 1.00 95.00 97 GLN A O 1
ATOM 751 N N . ALA A 1 98 ? -10.122 -3.440 14.289 1.00 95.12 98 ALA A N 1
ATOM 752 C CA . ALA A 1 98 ? -11.022 -3.714 13.178 1.00 95.12 98 ALA A CA 1
ATOM 753 C C . ALA A 1 98 ? -11.407 -5.191 13.106 1.00 95.12 98 ALA A C 1
ATOM 755 O O . ALA A 1 98 ? -10.563 -6.070 13.281 1.00 95.12 98 ALA A O 1
ATOM 756 N N . TYR A 1 99 ? -12.677 -5.444 12.800 1.00 94.00 99 TYR A N 1
ATOM 757 C CA . TYR A 1 99 ? -13.250 -6.777 12.638 1.00 94.00 99 TYR A CA 1
ATOM 758 C C . TYR A 1 99 ? -14.071 -6.831 11.354 1.00 94.00 99 TYR A C 1
ATOM 760 O O . TYR A 1 99 ? -14.899 -5.950 11.120 1.00 94.00 99 TYR A O 1
ATOM 768 N N . LEU A 1 100 ? -13.910 -7.887 10.559 1.00 93.94 100 LEU A N 1
ATOM 769 C CA . LEU A 1 100 ? -14.872 -8.230 9.517 1.00 93.94 100 LEU A CA 1
ATOM 770 C C . LEU A 1 100 ? -16.050 -8.947 10.170 1.00 93.94 100 LEU A C 1
ATOM 772 O O . LEU A 1 100 ? -15.862 -9.952 10.852 1.00 93.94 100 LEU A O 1
ATOM 776 N N . LEU A 1 101 ? -17.254 -8.442 9.944 1.00 91.75 101 LEU A N 1
ATOM 777 C CA . LEU A 1 101 ? -18.500 -9.105 10.290 1.00 91.75 101 LEU A CA 1
ATOM 778 C C . LEU A 1 101 ? -19.055 -9.744 9.032 1.00 91.75 101 LEU A C 1
ATOM 780 O O . LEU A 1 101 ? -19.249 -9.062 8.028 1.00 91.75 101 LEU A O 1
ATOM 784 N N . GLN A 1 102 ? -19.356 -11.031 9.117 1.00 89.00 102 GLN A N 1
ATOM 785 C CA . GLN A 1 102 ? -20.053 -11.747 8.060 1.00 89.00 102 GLN A CA 1
ATOM 786 C C . GLN A 1 102 ? -21.173 -12.572 8.671 1.00 89.00 102 GLN A C 1
ATOM 788 O O . GLN A 1 102 ? -20.959 -13.312 9.637 1.00 89.00 102 GLN A O 1
ATOM 793 N N . GLU A 1 103 ? -22.363 -12.429 8.102 1.00 84.88 103 GLU A N 1
ATOM 794 C CA . GLU A 1 103 ? -23.549 -13.166 8.512 1.00 84.88 103 GLU A CA 1
ATOM 795 C C . GLU A 1 103 ? -23.736 -14.402 7.635 1.00 84.88 103 GLU A C 1
ATOM 797 O O . GLU A 1 103 ? -23.689 -14.318 6.409 1.00 84.88 103 GLU A O 1
ATOM 802 N N . ASN A 1 104 ? -23.945 -15.555 8.269 1.00 79.19 104 ASN A N 1
ATOM 803 C CA . ASN A 1 104 ? -24.275 -16.797 7.585 1.00 79.19 104 ASN A CA 1
ATOM 804 C C . ASN A 1 104 ? -25.461 -17.458 8.300 1.00 79.19 104 ASN A C 1
ATOM 806 O O . ASN A 1 104 ? -25.397 -17.699 9.506 1.00 79.19 104 ASN A O 1
ATOM 810 N N . ASN A 1 105 ? -26.556 -17.707 7.577 1.00 77.44 105 ASN A N 1
ATOM 811 C CA . ASN A 1 105 ? -27.793 -18.300 8.105 1.00 77.44 105 ASN A CA 1
ATOM 812 C C . ASN A 1 105 ? -28.316 -17.634 9.400 1.00 77.44 105 ASN A C 1
ATOM 814 O O . ASN A 1 105 ? -28.719 -18.319 10.339 1.00 77.44 105 ASN A O 1
ATOM 818 N N . GLY A 1 106 ? -28.279 -16.297 9.480 1.00 78.19 106 GLY A N 1
ATOM 819 C CA . GLY A 1 106 ? -28.744 -15.535 10.650 1.00 78.19 106 GLY A CA 1
ATOM 820 C C . GLY A 1 106 ? -27.753 -15.473 11.821 1.00 78.19 106 GLY A C 1
ATOM 821 O O . GLY A 1 106 ? -28.044 -14.867 12.854 1.00 78.19 106 GLY A O 1
ATOM 822 N N . VAL A 1 107 ? -26.574 -16.091 11.690 1.00 81.62 107 VAL A N 1
ATOM 823 C CA . VAL A 1 107 ? -25.512 -16.057 12.699 1.00 81.62 107 VAL A CA 1
ATOM 824 C C . VAL A 1 107 ? -24.382 -15.155 12.213 1.00 81.62 107 VAL A C 1
ATOM 826 O O . VAL A 1 107 ? -23.666 -15.475 11.267 1.00 81.62 107 VAL A O 1
ATOM 829 N N . ALA A 1 108 ? -24.195 -14.022 12.892 1.00 85.00 108 ALA A N 1
ATOM 830 C CA . ALA A 1 108 ? -23.063 -13.134 12.649 1.00 85.00 108 ALA A CA 1
ATOM 831 C C . ALA A 1 108 ? -21.785 -13.699 13.285 1.00 85.00 108 ALA A C 1
ATOM 833 O O . ALA A 1 108 ? -21.758 -13.950 14.496 1.00 85.00 108 ALA A O 1
ATOM 834 N N . GLY A 1 109 ? -20.741 -13.864 12.477 1.00 87.38 109 GLY A N 1
ATOM 835 C CA . GLY A 1 109 ? -19.380 -14.158 12.920 1.00 87.38 109 GLY A CA 1
ATOM 836 C C . GLY A 1 109 ? -18.450 -12.960 12.775 1.00 87.38 109 GLY A C 1
ATOM 837 O O . GLY A 1 109 ? -18.762 -12.019 12.042 1.00 87.38 109 GLY A O 1
ATOM 838 N N . ILE A 1 110 ? -17.314 -13.005 13.475 1.00 90.44 110 ILE A N 1
ATOM 839 C CA . ILE A 1 110 ? -16.257 -11.986 13.384 1.00 90.44 110 ILE A CA 1
ATOM 840 C C . ILE A 1 110 ? -14.920 -12.585 12.968 1.00 90.44 110 ILE A C 1
ATOM 842 O O . ILE A 1 110 ? -14.599 -13.706 13.356 1.00 90.44 110 ILE A O 1
ATOM 846 N N . SER A 1 111 ? -14.116 -11.827 12.224 1.00 91.31 111 SER A N 1
ATOM 847 C CA . SER A 1 111 ? -12.700 -12.149 12.025 1.00 91.31 111 SER A CA 1
ATOM 848 C C . SER A 1 111 ? -11.883 -11.913 13.292 1.00 91.31 111 SER A C 1
ATOM 850 O O . SER A 1 111 ? -12.345 -11.303 14.260 1.00 91.31 111 SER A O 1
ATOM 852 N N . MET A 1 112 ? -10.617 -12.327 13.254 1.00 87.69 112 MET A N 1
ATOM 853 C CA . MET A 1 112 ? -9.640 -11.859 14.231 1.00 87.69 112 MET A CA 1
ATOM 854 C C . MET A 1 112 ? -9.506 -10.325 14.211 1.00 87.69 112 MET A C 1
ATOM 856 O O . MET A 1 112 ? -9.618 -9.724 13.134 1.00 87.69 112 MET A O 1
ATOM 860 N N . PRO A 1 113 ? -9.254 -9.703 15.381 1.00 90.50 113 PRO A N 1
ATOM 861 C CA . PRO A 1 113 ? -9.014 -8.269 15.481 1.00 90.50 113 PRO A CA 1
ATOM 862 C C . PRO A 1 113 ? -7.747 -7.875 14.727 1.00 90.50 113 PRO A C 1
ATOM 864 O O . PRO A 1 113 ? -6.689 -8.481 14.915 1.00 90.50 113 PRO A O 1
ATOM 867 N N . ILE A 1 114 ? -7.837 -6.809 13.938 1.00 92.12 114 ILE A N 1
ATOM 868 C CA . ILE A 1 114 ? -6.670 -6.144 13.359 1.00 92.12 114 ILE A CA 1
ATOM 869 C C . ILE A 1 114 ? -6.444 -4.827 14.098 1.00 92.12 114 ILE A C 1
ATOM 871 O O . ILE A 1 114 ? -7.309 -3.948 14.020 1.00 92.12 114 ILE A O 1
ATOM 875 N N . PRO A 1 115 ? -5.298 -4.658 14.782 1.00 92.06 115 PRO A N 1
ATOM 876 C CA . PRO A 1 115 ? -4.951 -3.380 15.375 1.00 92.06 115 PRO A CA 1
ATOM 877 C C . PRO A 1 115 ? -4.647 -2.383 14.269 1.00 92.06 115 PRO A C 1
ATOM 879 O O . PRO A 1 115 ? -3.848 -2.655 13.374 1.00 92.06 115 PRO A O 1
ATOM 882 N N . ILE A 1 116 ? -5.271 -1.215 14.351 1.00 93.12 116 ILE A N 1
ATOM 883 C CA . ILE A 1 116 ? -5.029 -0.111 13.428 1.00 93.12 116 ILE A CA 1
ATOM 884 C C . ILE A 1 116 ? -4.648 1.133 14.217 1.00 93.12 116 ILE A C 1
ATOM 886 O O . ILE A 1 116 ? -5.137 1.358 15.326 1.00 93.12 116 ILE A O 1
ATOM 890 N N . LYS A 1 117 ? -3.788 1.960 13.631 1.00 92.88 117 LYS A N 1
ATOM 891 C CA . LYS A 1 117 ? -3.427 3.265 14.172 1.00 92.88 117 LYS A CA 1
ATOM 892 C C . LYS A 1 117 ? -3.544 4.299 13.062 1.00 92.88 117 LYS A C 1
ATOM 894 O O . LYS A 1 117 ? -2.966 4.110 11.993 1.00 92.88 117 LYS A O 1
ATOM 899 N N . THR A 1 118 ? -4.317 5.353 13.290 1.00 95.00 118 THR A N 1
ATOM 900 C CA . THR A 1 118 ? -4.373 6.486 12.362 1.00 95.00 118 THR A CA 1
ATOM 901 C C . THR A 1 118 ? -3.093 7.298 12.448 1.00 95.00 118 THR A C 1
ATOM 903 O O . THR A 1 118 ? -2.441 7.366 13.497 1.00 95.00 118 THR A O 1
ATOM 906 N N . LYS A 1 119 ? -2.724 7.905 11.325 1.00 94.00 119 LYS A N 1
ATOM 907 C CA . LYS A 1 119 ? -1.534 8.741 11.240 1.00 94.00 119 LYS A CA 1
ATOM 908 C C . LYS A 1 119 ? -1.733 10.040 12.042 1.00 94.00 119 LYS A C 1
ATOM 910 O O . LYS A 1 119 ? -2.845 10.554 12.167 1.00 94.00 119 LYS A O 1
ATOM 915 N N . ALA A 1 120 ? -0.668 10.553 12.642 1.00 90.69 120 ALA A N 1
ATOM 916 C CA . ALA A 1 120 ? -0.613 11.857 13.289 1.00 90.69 120 ALA A CA 1
ATOM 917 C C . ALA A 1 120 ? -0.374 12.971 12.261 1.00 90.69 120 ALA A C 1
ATOM 919 O O . ALA A 1 120 ? -0.936 14.061 12.380 1.00 90.69 120 ALA A O 1
ATOM 920 N N . SER A 1 121 ? 0.450 12.700 11.243 1.00 86.06 121 SER A N 1
ATOM 921 C CA . SER A 1 121 ? 0.776 13.673 10.203 1.00 86.06 121 SER A CA 1
ATOM 922 C C . SER A 1 121 ? -0.369 13.841 9.204 1.00 86.06 121 SER A C 1
ATOM 924 O O . SER A 1 121 ? -0.955 12.868 8.732 1.00 86.06 121 SER A O 1
ATOM 926 N N . ALA A 1 122 ? -0.654 15.089 8.827 1.00 88.25 122 ALA A N 1
ATOM 927 C CA . ALA A 1 122 ? -1.575 15.408 7.734 1.00 88.25 122 ALA A CA 1
ATOM 928 C C . ALA A 1 122 ? -0.919 15.312 6.341 1.00 88.25 122 ALA A C 1
ATOM 930 O O . ALA A 1 122 ? -1.605 15.491 5.340 1.00 88.25 122 ALA A O 1
ATOM 931 N N . VAL A 1 123 ? 0.394 15.050 6.272 1.00 92.94 123 VAL A N 1
ATOM 932 C CA . VAL A 1 123 ? 1.140 14.953 5.005 1.00 92.94 123 VAL A CA 1
ATOM 933 C C . VAL A 1 123 ? 0.815 13.654 4.269 1.00 92.94 123 VAL A C 1
ATOM 935 O O . VAL A 1 123 ? 0.796 13.631 3.046 1.00 92.94 123 VAL A O 1
ATOM 938 N N . CYS A 1 124 ? 0.539 12.569 4.994 1.00 94.62 124 CYS A N 1
ATOM 939 C CA . CYS A 1 124 ? 0.197 11.287 4.390 1.00 94.62 124 CYS A CA 1
ATOM 940 C C . CYS A 1 124 ? -1.313 11.206 4.118 1.00 94.62 124 CYS A C 1
ATOM 942 O O . CYS A 1 124 ? -2.100 11.107 5.058 1.00 94.62 124 CYS A O 1
ATOM 944 N N . GLN A 1 125 ? -1.716 11.175 2.848 1.00 95.50 125 GLN A N 1
ATOM 945 C CA . GLN A 1 125 ? -3.119 11.098 2.428 1.00 95.50 125 GLN A CA 1
ATOM 946 C C . GLN A 1 125 ? -3.398 9.791 1.687 1.00 95.50 125 GLN A C 1
ATOM 948 O O . GLN A 1 125 ? -2.671 9.439 0.762 1.00 95.50 125 GLN A O 1
ATOM 953 N N . LEU A 1 126 ? -4.435 9.057 2.100 1.00 96.38 126 LEU A N 1
ATOM 954 C CA . LEU A 1 126 ? -4.806 7.765 1.518 1.00 96.38 126 LEU A CA 1
ATOM 955 C C . LEU A 1 126 ? -5.374 7.926 0.098 1.00 96.38 126 LEU A C 1
ATOM 957 O O . LEU A 1 126 ? -6.366 8.634 -0.098 1.00 96.38 126 LEU A O 1
ATOM 961 N N . ILE A 1 127 ? -4.778 7.218 -0.866 1.00 97.25 127 ILE A N 1
ATOM 962 C CA . ILE A 1 127 ? -5.263 7.110 -2.249 1.00 97.25 127 ILE A CA 1
ATOM 963 C C . ILE A 1 127 ? -5.496 5.645 -2.631 1.00 97.25 127 ILE A C 1
ATOM 965 O O . ILE A 1 127 ? -4.848 4.745 -2.095 1.00 97.25 127 ILE A O 1
ATOM 969 N N . TYR A 1 128 ? -6.444 5.408 -3.535 1.00 96.88 128 TYR A N 1
ATOM 970 C CA . TYR A 1 128 ? -6.836 4.082 -4.013 1.00 96.88 128 TYR A CA 1
ATOM 971 C C . TYR A 1 128 ? -7.656 4.201 -5.313 1.00 96.88 128 TYR A C 1
ATOM 973 O O . TYR A 1 128 ? -8.008 5.311 -5.712 1.00 96.88 128 TYR A O 1
ATOM 981 N N . ASP A 1 129 ? -7.950 3.066 -5.958 1.00 95.75 129 ASP A N 1
ATOM 982 C CA . ASP A 1 129 ? -8.704 2.961 -7.224 1.00 95.75 129 ASP A CA 1
ATOM 983 C C . ASP A 1 129 ? -8.078 3.745 -8.397 1.00 95.75 129 ASP A C 1
ATOM 985 O O . ASP A 1 129 ? -8.766 4.376 -9.199 1.00 95.75 129 ASP A O 1
ATOM 989 N N . LEU A 1 130 ? -6.747 3.679 -8.510 1.00 96.81 130 LEU A N 1
ATOM 990 C CA . LEU A 1 130 ? -5.991 4.254 -9.625 1.00 96.81 130 LEU A CA 1
ATOM 991 C C . LEU A 1 130 ? -6.172 3.394 -10.897 1.00 96.81 130 LEU A C 1
ATOM 993 O O . LEU A 1 130 ? -5.897 2.190 -10.841 1.00 96.81 130 LEU A O 1
ATOM 997 N N . PRO A 1 131 ? -6.599 3.968 -12.040 1.00 96.25 131 PRO A N 1
ATOM 998 C CA . PRO A 1 131 ? -6.797 3.220 -13.284 1.00 96.25 131 PRO A CA 1
ATOM 999 C C . PRO A 1 131 ? -5.546 2.502 -13.804 1.00 96.25 131 PRO A C 1
ATOM 1001 O O . PRO A 1 131 ? -5.610 1.320 -14.158 1.00 96.25 131 PRO A O 1
ATOM 1004 N N . PHE A 1 132 ? -4.401 3.188 -13.850 1.00 97.31 132 PHE A N 1
ATOM 1005 C CA . PHE A 1 132 ? -3.146 2.593 -14.281 1.00 97.31 132 PHE A CA 1
ATOM 1006 C C . PHE A 1 132 ? -2.535 1.796 -13.124 1.00 97.31 132 PHE A C 1
ATOM 1008 O O . PHE A 1 132 ? -2.559 0.568 -13.166 1.00 97.31 132 PHE A O 1
ATOM 1015 N N . CYS A 1 133 ? -2.064 2.422 -12.052 1.00 97.25 133 CYS A N 1
ATOM 1016 C CA . CYS A 1 133 ? -1.463 1.775 -10.883 1.00 97.25 133 CYS A CA 1
ATOM 1017 C C . CYS A 1 133 ? -2.493 1.098 -9.954 1.00 97.25 133 CYS A C 1
ATOM 1019 O O . CYS A 1 133 ? -2.548 1.358 -8.754 1.00 97.25 133 CYS A O 1
ATOM 1021 N N . ASN A 1 134 ? -3.265 0.155 -10.493 1.00 94.44 134 ASN A N 1
ATOM 1022 C CA . ASN A 1 134 ? -4.406 -0.513 -9.855 1.00 94.44 134 ASN A CA 1
ATOM 1023 C C . ASN A 1 134 ? -4.111 -1.315 -8.569 1.00 94.44 134 ASN A C 1
ATOM 1025 O O . ASN A 1 134 ? -5.039 -1.741 -7.881 1.00 94.44 134 ASN A O 1
ATOM 1029 N N . GLN A 1 135 ? -2.839 -1.526 -8.221 1.00 94.06 135 GLN A N 1
ATOM 1030 C CA . GLN A 1 135 ? -2.431 -2.142 -6.953 1.00 94.06 135 GLN A CA 1
ATOM 1031 C C . GLN A 1 135 ? -2.165 -1.119 -5.833 1.00 94.06 135 GLN A C 1
ATOM 1033 O O . GLN A 1 135 ? -1.938 -1.517 -4.690 1.00 94.06 135 GLN A O 1
ATOM 1038 N N . VAL A 1 136 ? -2.186 0.185 -6.130 1.00 96.62 136 VAL A N 1
ATOM 1039 C CA . VAL A 1 136 ? -1.976 1.258 -5.147 1.00 96.62 136 VAL A CA 1
ATOM 1040 C C . VAL A 1 136 ? -3.225 1.451 -4.298 1.00 96.62 136 VAL A C 1
ATOM 1042 O O . VAL A 1 136 ? -4.329 1.631 -4.810 1.00 96.62 136 VAL A O 1
ATOM 1045 N N . ALA A 1 137 ? -3.029 1.409 -2.983 1.00 96.31 137 ALA A N 1
ATOM 1046 C CA . ALA A 1 137 ? -4.087 1.509 -1.983 1.00 96.31 137 ALA A CA 1
ATOM 1047 C C . ALA A 1 137 ? -3.523 1.951 -0.624 1.00 96.31 137 ALA A C 1
ATOM 1049 O O . ALA A 1 137 ? -3.792 1.346 0.408 1.00 96.31 137 ALA A O 1
ATOM 1050 N N . TYR A 1 138 ? -2.644 2.949 -0.623 1.00 96.81 138 TYR A N 1
ATOM 1051 C CA . TYR A 1 138 ? -1.920 3.384 0.570 1.00 96.81 138 TYR A CA 1
ATOM 1052 C C . TYR A 1 138 ? -1.781 4.902 0.618 1.00 96.81 138 TYR A C 1
ATOM 1054 O O . TYR A 1 138 ? -2.103 5.602 -0.343 1.00 96.81 138 TYR A O 1
ATOM 1062 N N . SER A 1 139 ? -1.333 5.432 1.755 1.00 96.69 139 SER A N 1
ATOM 1063 C CA . SER A 1 139 ? -1.102 6.863 1.881 1.00 96.69 139 SER A CA 1
ATOM 1064 C C . SER A 1 139 ? 0.145 7.301 1.141 1.00 96.69 139 SER A C 1
ATOM 1066 O O . SER A 1 139 ? 1.187 6.659 1.232 1.00 96.69 139 SER A O 1
ATOM 1068 N N . VAL A 1 140 ? 0.052 8.443 0.479 1.00 97.12 140 VAL A N 1
ATOM 1069 C CA . VAL A 1 140 ? 1.138 9.093 -0.263 1.00 97.12 140 VAL A CA 1
ATOM 1070 C C . VAL A 1 140 ? 1.377 10.492 0.303 1.00 97.12 140 VAL A C 1
ATOM 1072 O O . VAL A 1 140 ? 0.481 11.026 0.969 1.00 97.12 140 VAL A O 1
ATOM 1075 N N . PRO A 1 141 ? 2.562 11.092 0.100 1.00 96.06 141 PRO A N 1
ATOM 1076 C CA . PRO A 1 141 ? 2.784 12.467 0.515 1.00 96.06 141 PRO A CA 1
ATOM 1077 C C . PRO A 1 141 ? 1.878 13.412 -0.278 1.00 96.06 141 PRO A C 1
ATOM 1079 O O . PRO A 1 141 ? 1.694 13.277 -1.484 1.00 96.06 141 PRO A O 1
ATOM 1082 N N . SER A 1 142 ? 1.298 14.374 0.420 1.00 93.56 142 SER A N 1
ATOM 1083 C CA . SER A 1 142 ? 0.345 15.329 -0.120 1.00 93.56 142 SER A CA 1
ATOM 1084 C C . SER A 1 142 ? 0.499 16.674 0.572 1.00 93.56 142 SER A C 1
ATOM 1086 O O . SER A 1 142 ? 1.059 16.789 1.666 1.00 93.56 142 SER A O 1
ATOM 1088 N N . ASN A 1 143 ? -0.066 17.689 -0.060 1.00 86.25 143 ASN A N 1
ATOM 1089 C CA . ASN A 1 143 ? -0.430 18.927 0.596 1.00 86.25 143 ASN A CA 1
ATOM 1090 C C . ASN A 1 143 ? -1.940 18.895 0.844 1.00 86.25 143 ASN A C 1
ATOM 1092 O O . ASN A 1 143 ? -2.719 18.588 -0.057 1.00 86.25 143 ASN A O 1
ATOM 1096 N N . SER A 1 144 ? -2.358 19.238 2.064 1.00 74.50 144 SER A N 1
ATOM 1097 C CA . SER A 1 144 ? -3.750 19.186 2.529 1.00 74.50 144 SER A CA 1
ATOM 1098 C C . SER A 1 144 ? -4.761 19.964 1.670 1.00 74.50 144 SER A C 1
ATOM 1100 O O . SER A 1 144 ? -5.962 19.848 1.893 1.00 74.50 144 SER A O 1
ATOM 1102 N N . ALA A 1 145 ? -4.295 20.773 0.716 1.00 83.75 145 ALA A N 1
ATOM 1103 C CA . ALA A 1 145 ? -5.118 21.485 -0.254 1.00 83.75 145 ALA A CA 1
ATOM 1104 C C . ALA A 1 145 ? -5.667 20.609 -1.404 1.00 83.75 145 ALA A C 1
ATOM 1106 O O . ALA A 1 145 ? -6.606 21.031 -2.077 1.00 83.75 145 ALA A O 1
ATOM 1107 N N . VAL A 1 146 ? -5.106 19.419 -1.653 1.00 89.56 146 VAL A N 1
ATOM 1108 C CA . VAL A 1 146 ? -5.465 18.571 -2.805 1.00 89.56 146 VAL A CA 1
ATOM 1109 C C . VAL A 1 146 ? -6.452 17.473 -2.394 1.00 89.56 146 VAL A C 1
ATOM 1111 O O . VAL A 1 146 ? -6.265 16.770 -1.396 1.00 89.56 146 VAL A O 1
ATOM 1114 N N . SER A 1 147 ? -7.523 17.288 -3.173 1.00 93.19 147 SER A N 1
ATOM 1115 C CA . SER A 1 147 ? -8.471 16.195 -2.929 1.00 93.19 147 SER A CA 1
ATOM 1116 C C . SER A 1 147 ? -7.807 14.833 -3.178 1.00 93.19 147 SER A C 1
ATOM 1118 O O . SER A 1 147 ? -6.897 14.711 -3.994 1.00 93.19 147 SER A O 1
ATOM 1120 N N . ARG A 1 148 ? -8.266 13.768 -2.504 1.00 93.44 148 ARG A N 1
ATOM 1121 C CA . ARG A 1 148 ? -7.663 12.427 -2.671 1.00 93.44 148 ARG A CA 1
ATOM 1122 C C . ARG A 1 148 ? -7.757 11.905 -4.108 1.00 93.44 148 ARG A C 1
ATOM 1124 O O . ARG A 1 148 ? -6.902 11.137 -4.528 1.00 93.44 148 ARG A O 1
ATOM 1131 N N . TRP A 1 149 ? -8.790 12.319 -4.838 1.00 95.44 149 TRP A N 1
ATOM 1132 C CA . TRP A 1 149 ? -9.051 11.873 -6.202 1.00 95.44 149 TRP A CA 1
ATOM 1133 C C . TRP A 1 149 ? -8.133 12.583 -7.194 1.00 95.44 149 TRP A C 1
ATOM 1135 O O . TRP A 1 149 ? -7.527 11.927 -8.035 1.00 95.44 149 TRP A O 1
ATOM 1145 N N . ASP A 1 150 ? -7.942 13.894 -7.026 1.00 95.81 150 ASP A N 1
ATOM 1146 C CA . ASP A 1 150 ? -6.986 14.659 -7.834 1.00 95.81 150 ASP A CA 1
ATOM 1147 C C . ASP A 1 150 ? -5.546 14.229 -7.537 1.00 95.81 150 ASP A C 1
ATOM 1149 O O . ASP A 1 150 ? -4.712 14.162 -8.438 1.00 95.81 150 ASP A O 1
ATOM 1153 N N . LEU A 1 151 ? -5.253 13.908 -6.274 1.00 96.38 151 LEU A N 1
ATOM 1154 C CA . LEU A 1 151 ? -3.964 13.371 -5.853 1.00 96.38 151 LEU A CA 1
ATOM 1155 C C . LEU A 1 151 ? -3.693 12.011 -6.508 1.00 96.38 151 LEU A C 1
ATOM 1157 O O . LEU A 1 151 ? -2.629 11.815 -7.093 1.00 96.38 151 LEU A O 1
ATOM 1161 N N . ALA A 1 152 ? -4.665 11.094 -6.457 1.00 97.38 152 ALA A N 1
ATOM 1162 C CA . ALA A 1 152 ? -4.581 9.797 -7.120 1.00 97.38 152 ALA A CA 1
ATOM 1163 C C . ALA A 1 152 ? -4.342 9.955 -8.629 1.00 97.38 152 ALA A C 1
ATOM 1165 O O . ALA A 1 152 ? -3.419 9.345 -9.158 1.00 97.38 152 ALA A O 1
ATOM 1166 N N . ALA A 1 153 ? -5.107 10.824 -9.299 1.00 97.50 153 ALA A N 1
ATOM 1167 C CA . ALA A 1 153 ? -4.975 11.079 -10.731 1.00 97.50 153 ALA A CA 1
ATOM 1168 C C . ALA A 1 153 ? -3.598 11.649 -11.113 1.00 97.50 153 ALA A C 1
ATOM 1170 O O . ALA A 1 153 ? -3.021 11.232 -12.118 1.00 97.50 153 ALA A O 1
ATOM 1171 N N . GLN A 1 154 ? -3.040 12.562 -10.310 1.00 96.69 154 GLN A N 1
ATOM 1172 C CA . GLN A 1 154 ? -1.698 13.108 -10.537 1.00 96.69 154 GLN A CA 1
ATOM 1173 C C . GLN A 1 154 ? -0.619 12.026 -10.430 1.00 96.69 154 GLN A C 1
ATOM 1175 O O . GLN A 1 154 ? 0.194 11.890 -11.343 1.00 96.69 154 GLN A O 1
ATOM 1180 N N . TYR A 1 155 ? -0.638 11.224 -9.361 1.00 98.00 155 TYR A N 1
ATOM 1181 C CA . TYR A 1 155 ? 0.294 10.103 -9.200 1.00 98.00 155 TYR A CA 1
ATOM 1182 C C . TYR A 1 155 ? 0.177 9.085 -10.335 1.00 98.00 155 TYR A C 1
ATOM 1184 O O . TYR A 1 155 ? 1.195 8.635 -10.865 1.00 98.00 155 TYR A O 1
ATOM 1192 N N . ASP A 1 156 ? -1.053 8.750 -10.721 1.00 98.31 156 ASP A N 1
ATOM 1193 C CA . ASP A 1 156 ? -1.321 7.758 -11.756 1.00 98.31 156 ASP A CA 1
ATOM 1194 C C . ASP A 1 156 ? -0.834 8.222 -13.133 1.00 98.31 156 ASP A C 1
ATOM 1196 O O . ASP A 1 156 ? -0.145 7.484 -13.834 1.00 98.31 156 ASP A O 1
ATOM 1200 N N . THR A 1 157 ? -1.092 9.490 -13.472 1.00 97.75 157 THR A N 1
ATOM 1201 C CA . THR A 1 157 ? -0.637 10.110 -14.727 1.00 97.75 157 THR A CA 1
ATOM 1202 C C . THR A 1 157 ? 0.889 10.119 -14.821 1.00 97.75 1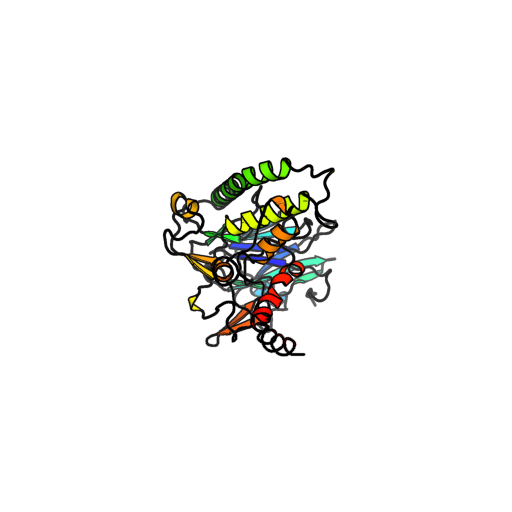57 THR A C 1
ATOM 1204 O O . THR A 1 157 ? 1.449 9.814 -15.872 1.00 97.75 157 THR A O 1
ATOM 1207 N N . GLN A 1 158 ? 1.581 10.440 -13.724 1.00 97.25 158 GLN A N 1
ATOM 1208 C CA . GLN A 1 158 ? 3.047 10.443 -13.692 1.00 97.25 158 GLN A CA 1
ATOM 1209 C C . GLN A 1 158 ? 3.623 9.035 -13.868 1.00 97.25 158 GLN A C 1
ATOM 1211 O O . GLN A 1 158 ? 4.593 8.849 -14.600 1.00 97.25 158 GLN A O 1
ATOM 1216 N N . ALA A 1 159 ? 3.020 8.030 -13.230 1.00 97.94 159 ALA A N 1
ATOM 1217 C CA . ALA A 1 159 ? 3.443 6.645 -13.397 1.00 97.94 159 ALA A CA 1
ATOM 1218 C C . ALA A 1 159 ? 3.189 6.128 -14.820 1.00 97.94 159 ALA A C 1
ATOM 1220 O O . ALA A 1 159 ? 4.052 5.449 -15.373 1.00 97.94 159 ALA A O 1
ATOM 1221 N N . GLN A 1 160 ? 2.054 6.481 -15.427 1.00 98.00 160 GLN A N 1
ATOM 1222 C CA . GLN A 1 160 ? 1.733 6.101 -16.801 1.00 98.00 160 GLN A CA 1
ATOM 1223 C C . GLN A 1 160 ? 2.711 6.726 -17.806 1.00 98.00 160 GLN A C 1
ATOM 1225 O O . GLN A 1 160 ? 3.298 6.008 -18.608 1.00 98.00 160 GLN A O 1
ATOM 1230 N N . ALA A 1 161 ? 2.986 8.029 -17.698 1.00 97.75 161 ALA A N 1
ATOM 1231 C CA . ALA A 1 161 ? 3.921 8.709 -18.597 1.00 97.75 161 ALA A CA 1
ATOM 1232 C C . ALA A 1 161 ? 5.347 8.123 -18.540 1.00 97.75 161 ALA A C 1
ATOM 1234 O O . ALA A 1 161 ? 6.054 8.085 -19.546 1.00 97.75 161 ALA A O 1
ATOM 1235 N N . LEU A 1 162 ? 5.782 7.646 -17.366 1.00 97.50 162 LEU A N 1
ATOM 1236 C CA . LEU A 1 162 ? 7.067 6.954 -17.207 1.00 97.50 162 LEU A CA 1
ATOM 1237 C C . LEU A 1 162 ? 7.052 5.520 -17.757 1.00 97.50 162 LEU A C 1
ATOM 1239 O O . LEU A 1 162 ? 8.112 4.968 -18.049 1.00 97.50 162 LEU A O 1
ATOM 1243 N N . PHE A 1 163 ? 5.874 4.912 -17.887 1.00 98.00 163 PHE A N 1
ATOM 1244 C CA . PHE A 1 163 ? 5.705 3.567 -18.424 1.00 98.00 163 PHE A CA 1
ATOM 1245 C C . PHE A 1 163 ? 5.692 3.541 -19.955 1.00 98.00 163 PHE A C 1
ATOM 1247 O O . PHE A 1 163 ? 6.216 2.595 -20.540 1.00 98.00 163 PHE A O 1
ATOM 1254 N N . ASP A 1 164 ? 5.142 4.569 -20.607 1.00 96.81 164 ASP A N 1
ATOM 1255 C CA . ASP A 1 164 ? 4.944 4.594 -22.064 1.00 96.81 164 ASP A CA 1
ATOM 1256 C C . ASP A 1 164 ? 6.219 4.267 -22.880 1.00 96.81 164 ASP A C 1
ATOM 1258 O O . ASP A 1 164 ? 6.146 3.449 -23.801 1.00 96.81 164 ASP A O 1
ATOM 1262 N N . PRO A 1 165 ? 7.424 4.792 -22.557 1.00 95.94 165 PRO A N 1
ATOM 1263 C CA . PRO A 1 165 ? 8.639 4.435 -23.296 1.00 95.94 165 PRO A CA 1
ATOM 1264 C C . PRO A 1 165 ? 9.029 2.959 -23.148 1.00 95.94 165 PRO A C 1
ATOM 1266 O O . PRO A 1 165 ? 9.566 2.357 -24.081 1.00 95.94 165 PRO A O 1
ATOM 1269 N N . PHE A 1 166 ? 8.769 2.367 -21.980 1.00 95.50 166 PHE A N 1
ATOM 1270 C CA . PHE A 1 166 ? 8.986 0.942 -21.758 1.00 95.50 166 PHE A CA 1
ATOM 1271 C C . PHE A 1 166 ? 8.004 0.108 -22.584 1.00 95.50 166 PHE A C 1
ATOM 1273 O O . PHE A 1 166 ? 8.425 -0.867 -23.205 1.00 95.50 166 PHE A O 1
ATOM 1280 N N . ASP A 1 167 ? 6.735 0.515 -22.656 1.00 94.31 167 ASP A N 1
ATOM 1281 C CA . ASP A 1 167 ? 5.726 -0.171 -23.466 1.00 94.31 167 ASP A CA 1
ATOM 1282 C C . ASP A 1 167 ? 6.096 -0.188 -24.957 1.00 94.31 167 ASP A C 1
ATOM 1284 O O . ASP A 1 167 ? 6.073 -1.228 -25.622 1.00 94.31 167 ASP A O 1
ATOM 1288 N N . VAL A 1 168 ? 6.581 0.945 -25.468 1.00 93.00 168 VAL A N 1
ATOM 1289 C CA . VAL A 1 168 ? 7.106 1.052 -26.837 1.00 93.00 168 VAL A CA 1
ATOM 1290 C C . VAL A 1 168 ?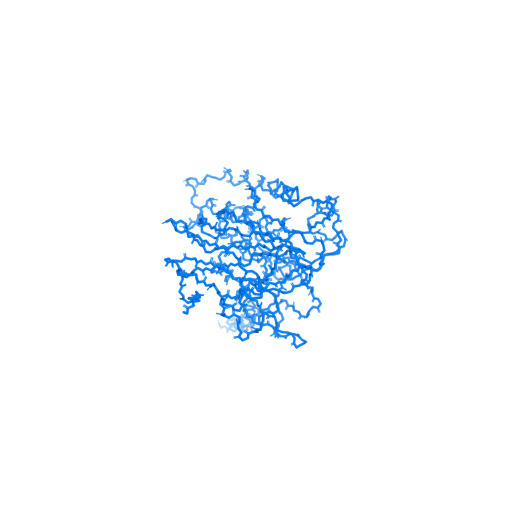 8.350 0.180 -27.050 1.00 93.00 168 VAL A C 1
ATOM 1292 O O . VAL A 1 168 ? 8.541 -0.373 -28.132 1.00 93.00 168 VAL A O 1
ATOM 1295 N N . SER A 1 169 ? 9.215 0.039 -26.046 1.00 91.38 169 SER A N 1
ATOM 1296 C CA . SER A 1 169 ? 10.418 -0.800 -26.141 1.00 91.38 169 SER A CA 1
ATOM 1297 C C . SER A 1 169 ? 10.081 -2.294 -26.137 1.00 91.38 169 SER A C 1
ATOM 1299 O O . SER A 1 169 ? 10.618 -3.062 -26.937 1.00 91.38 169 SER A O 1
ATOM 1301 N N . LEU A 1 170 ? 9.164 -2.724 -25.266 1.00 90.88 170 LEU A N 1
ATOM 1302 C CA . LEU A 1 170 ? 8.773 -4.128 -25.171 1.00 90.88 170 LEU A CA 1
ATOM 1303 C C . LEU A 1 170 ? 7.926 -4.569 -26.371 1.00 90.88 170 LEU A C 1
ATOM 1305 O O . LEU A 1 170 ? 8.110 -5.680 -26.854 1.00 90.88 170 LEU A O 1
ATOM 1309 N N . SER A 1 171 ? 7.070 -3.698 -26.910 1.00 88.50 171 SER A N 1
ATOM 1310 C CA . SER A 1 171 ? 6.239 -4.012 -28.085 1.00 88.50 171 SER A CA 1
ATOM 1311 C C . SER A 1 171 ? 7.029 -4.229 -29.383 1.00 88.50 171 SER A C 1
ATOM 1313 O O . SER A 1 171 ? 6.527 -4.863 -30.308 1.00 88.50 171 SER A O 1
ATOM 1315 N N . GLN A 1 172 ? 8.280 -3.761 -29.462 1.00 88.62 172 GLN A N 1
ATOM 1316 C CA . GLN A 1 172 ? 9.181 -4.074 -30.582 1.00 88.62 172 GLN A CA 1
ATOM 1317 C C . GLN A 1 172 ? 9.665 -5.529 -30.563 1.00 88.62 172 GLN A C 1
ATOM 1319 O O . GLN A 1 172 ? 10.124 -6.049 -31.582 1.00 88.62 172 GLN A O 1
ATOM 1324 N N . PHE A 1 173 ? 9.568 -6.199 -29.416 1.00 85.81 173 PHE A N 1
ATOM 1325 C CA . PHE A 1 173 ? 9.854 -7.616 -29.299 1.00 85.81 173 PHE A CA 1
ATOM 1326 C C . PHE A 1 173 ? 8.622 -8.429 -29.692 1.00 85.81 173 PHE A C 1
ATOM 1328 O O . PHE A 1 173 ? 7.514 -8.182 -29.222 1.00 85.81 173 PHE A O 1
ATOM 1335 N N . ASN A 1 174 ? 8.806 -9.431 -30.553 1.00 86.38 174 ASN A N 1
ATOM 1336 C CA . ASN A 1 174 ? 7.699 -10.276 -30.986 1.00 86.38 174 ASN A CA 1
ATOM 1337 C C . ASN A 1 174 ? 7.320 -11.272 -29.876 1.00 86.38 174 ASN A C 1
ATOM 1339 O O . ASN A 1 174 ? 7.797 -12.409 -29.858 1.00 86.38 174 ASN A O 1
ATOM 1343 N N . CYS A 1 175 ? 6.467 -10.812 -28.960 1.00 81.56 175 CYS A N 1
ATOM 1344 C CA . CYS A 1 175 ? 5.957 -11.549 -27.805 1.00 81.56 175 CYS A CA 1
ATOM 1345 C C . CYS A 1 175 ? 5.187 -12.828 -28.162 1.00 81.56 175 CYS A C 1
ATOM 1347 O O . CYS A 1 175 ? 5.129 -13.738 -27.340 1.00 81.56 175 CYS A O 1
ATOM 1349 N N . GLU A 1 176 ? 4.629 -12.904 -29.372 1.00 79.69 176 GLU A N 1
ATOM 1350 C CA . GLU A 1 176 ? 3.820 -14.038 -29.831 1.00 79.69 176 GLU A CA 1
ATOM 1351 C C . GLU A 1 176 ? 4.682 -15.187 -30.362 1.00 79.69 176 GLU A C 1
ATOM 1353 O O . GLU A 1 176 ? 4.357 -16.356 -30.169 1.00 79.69 176 GLU A O 1
ATOM 1358 N N . SER A 1 177 ? 5.797 -14.874 -31.032 1.00 81.06 177 SER A N 1
ATOM 1359 C CA . SER A 1 177 ? 6.652 -15.895 -31.655 1.00 81.06 177 SER A CA 1
ATOM 1360 C C . SER A 1 177 ? 7.955 -16.164 -30.911 1.00 81.06 177 SER A C 1
ATOM 1362 O O . SER A 1 177 ? 8.624 -17.155 -31.202 1.00 81.06 177 SER A O 1
ATOM 1364 N N . THR A 1 178 ? 8.372 -15.272 -30.010 1.00 83.00 178 THR A N 1
ATOM 1365 C CA . THR A 1 178 ? 9.716 -15.309 -29.424 1.00 83.00 178 THR A CA 1
ATOM 1366 C C . THR A 1 178 ? 9.648 -15.667 -27.952 1.00 83.00 178 THR A C 1
ATOM 1368 O O . THR A 1 178 ? 9.270 -14.866 -27.099 1.00 83.00 178 THR A O 1
ATOM 1371 N N . GLN A 1 179 ? 10.080 -16.885 -27.645 1.00 86.19 179 GLN A N 1
ATOM 1372 C CA . GLN A 1 179 ? 10.170 -17.372 -26.282 1.00 86.19 179 GLN A CA 1
ATOM 1373 C C . GLN A 1 179 ? 11.526 -16.999 -25.670 1.00 86.19 179 GLN A C 1
ATOM 1375 O O . GLN A 1 179 ? 12.555 -17.563 -26.033 1.00 86.19 179 GLN A O 1
ATOM 1380 N N . TYR A 1 180 ? 11.531 -16.067 -24.714 1.00 88.69 180 TYR A N 1
ATOM 1381 C CA . TYR A 1 180 ? 12.721 -15.735 -23.913 1.00 88.69 180 TYR A CA 1
ATOM 1382 C C . TYR A 1 180 ? 12.753 -16.452 -22.555 1.00 88.69 180 TYR A C 1
ATOM 1384 O O . TYR A 1 180 ? 13.766 -16.413 -21.860 1.00 88.69 180 TYR A O 1
ATOM 1392 N N . SER A 1 181 ? 11.652 -17.099 -22.161 1.00 89.62 181 SER A N 1
ATOM 1393 C CA . SER A 1 181 ? 11.525 -17.836 -20.905 1.00 89.62 181 SER A CA 1
ATOM 1394 C C . SER A 1 181 ? 10.579 -19.028 -21.054 1.00 89.62 181 SER A C 1
ATOM 1396 O O . SER A 1 181 ? 9.622 -18.997 -21.825 1.00 89.62 181 SER A O 1
ATOM 1398 N N . LEU A 1 182 ? 10.835 -20.096 -20.294 1.00 90.94 182 LEU A N 1
ATOM 1399 C CA . LEU A 1 182 ? 9.967 -21.279 -20.236 1.00 90.94 182 LEU A CA 1
ATOM 1400 C C . LEU A 1 182 ? 8.699 -21.057 -19.402 1.00 90.94 182 LEU A C 1
ATOM 1402 O O . LEU A 1 182 ? 7.751 -21.824 -19.525 1.00 90.94 182 LEU A O 1
ATOM 1406 N N . VAL A 1 183 ? 8.697 -20.040 -18.537 1.00 91.50 183 VAL A N 1
ATOM 1407 C CA . VAL A 1 183 ? 7.657 -19.844 -17.512 1.00 91.50 183 VAL A CA 1
ATOM 1408 C C . VAL A 1 183 ? 7.144 -18.408 -17.421 1.00 91.50 183 VAL A C 1
ATOM 1410 O O . VAL A 1 183 ? 6.272 -18.138 -16.603 1.00 91.50 183 VAL A O 1
ATOM 1413 N N . ARG A 1 184 ? 7.684 -17.484 -18.226 1.00 92.81 184 ARG A N 1
ATOM 1414 C CA . ARG A 1 184 ? 7.278 -16.073 -18.271 1.00 92.81 184 ARG A CA 1
ATOM 1415 C C . ARG A 1 184 ? 7.063 -15.624 -19.707 1.00 92.81 184 ARG A C 1
ATOM 1417 O O . ARG A 1 184 ? 7.732 -16.110 -20.618 1.00 92.81 184 ARG A O 1
ATOM 1424 N N . ASN A 1 185 ? 6.148 -14.683 -19.886 1.00 92.25 185 ASN A N 1
ATOM 1425 C CA . ASN A 1 185 ? 5.849 -14.063 -21.172 1.00 92.25 185 ASN A CA 1
ATOM 1426 C C . ASN A 1 185 ? 5.748 -12.535 -21.039 1.00 92.25 185 ASN A C 1
ATOM 1428 O O . ASN A 1 185 ? 5.873 -11.974 -19.951 1.00 92.25 185 ASN A O 1
ATOM 1432 N N . CYS A 1 186 ? 5.531 -11.832 -22.154 1.00 92.94 186 CYS A N 1
ATOM 1433 C CA . CYS A 1 186 ? 5.449 -10.372 -22.127 1.00 92.94 186 CYS A CA 1
ATOM 1434 C C . CYS A 1 186 ? 4.360 -9.838 -21.192 1.00 92.94 186 CYS A C 1
ATOM 1436 O O . CYS A 1 186 ? 4.586 -8.812 -20.565 1.00 92.94 186 CYS A O 1
ATOM 1438 N N . THR A 1 187 ? 3.226 -10.525 -21.026 1.00 92.94 187 THR A N 1
ATOM 1439 C CA . THR A 1 187 ? 2.189 -10.119 -20.064 1.00 92.94 187 THR A CA 1
ATOM 1440 C C . THR A 1 187 ? 2.720 -10.110 -18.630 1.00 92.94 187 THR A C 1
ATOM 1442 O O . THR A 1 187 ? 2.418 -9.184 -17.876 1.00 92.94 187 THR A O 1
ATOM 1445 N N . ASP A 1 188 ? 3.553 -11.087 -18.257 1.00 93.69 188 ASP A N 1
ATOM 1446 C CA . ASP A 1 188 ? 4.240 -11.079 -16.962 1.00 93.69 188 ASP A CA 1
ATOM 1447 C C . ASP A 1 188 ? 5.220 -9.912 -16.845 1.00 93.69 188 ASP A C 1
ATOM 1449 O O . ASP A 1 188 ? 5.205 -9.215 -15.833 1.00 93.69 188 ASP A O 1
ATOM 1453 N N . CYS A 1 189 ? 6.038 -9.669 -17.875 1.00 95.31 189 CYS A N 1
ATOM 1454 C CA . CYS A 1 189 ? 6.975 -8.542 -17.892 1.00 95.31 189 CYS A CA 1
ATOM 1455 C C . CYS A 1 189 ? 6.247 -7.196 -17.758 1.00 95.31 189 CYS A C 1
ATOM 1457 O O . CYS A 1 189 ? 6.616 -6.377 -16.918 1.00 95.31 189 CYS A O 1
ATOM 1459 N N . TYR A 1 190 ? 5.168 -6.993 -18.520 1.00 95.25 190 TYR A N 1
ATOM 1460 C CA . TYR A 1 190 ? 4.322 -5.805 -18.448 1.00 95.25 190 TYR A CA 1
ATOM 1461 C C . TYR A 1 190 ? 3.764 -5.592 -17.043 1.00 95.25 190 TYR A C 1
ATOM 1463 O O . TYR A 1 190 ? 3.885 -4.499 -16.486 1.00 95.25 190 TYR A O 1
ATOM 1471 N N . ARG A 1 191 ? 3.180 -6.639 -16.450 1.00 94.38 191 ARG A N 1
ATOM 1472 C CA . ARG A 1 191 ? 2.627 -6.593 -15.093 1.00 94.38 191 ARG A CA 1
ATOM 1473 C C . ARG A 1 191 ? 3.706 -6.264 -14.064 1.00 94.38 191 ARG A C 1
ATOM 1475 O O . ARG A 1 191 ? 3.493 -5.390 -13.223 1.00 94.38 191 ARG A O 1
ATOM 1482 N N . ASP A 1 192 ? 4.838 -6.957 -14.109 1.00 95.31 192 ASP A N 1
ATOM 1483 C CA . ASP A 1 192 ? 5.858 -6.866 -13.066 1.00 95.31 192 ASP A CA 1
ATOM 1484 C C . ASP A 1 192 ? 6.638 -5.543 -13.175 1.00 95.31 192 ASP A C 1
ATOM 1486 O O . ASP A 1 192 ? 6.856 -4.890 -12.153 1.00 95.31 192 ASP A O 1
ATOM 1490 N N . TYR A 1 193 ? 6.939 -5.063 -14.393 1.00 96.94 193 TYR A N 1
ATOM 1491 C CA . TYR A 1 193 ? 7.530 -3.735 -14.611 1.00 96.94 193 TYR A CA 1
ATOM 1492 C C . TYR A 1 193 ? 6.590 -2.619 -14.163 1.00 96.94 193 TYR A C 1
ATOM 1494 O O . TYR A 1 193 ? 7.008 -1.720 -13.439 1.00 96.94 193 TYR A O 1
ATOM 1502 N N . LYS A 1 194 ? 5.303 -2.696 -14.520 1.00 97.12 194 LYS A N 1
ATOM 1503 C CA . LYS A 1 194 ? 4.286 -1.741 -14.063 1.00 97.12 194 LYS A CA 1
ATOM 1504 C C . LYS A 1 194 ? 4.191 -1.706 -12.539 1.00 97.12 194 LYS A C 1
ATOM 1506 O O . LYS A 1 194 ? 4.193 -0.633 -11.944 1.00 97.12 194 LYS A O 1
ATOM 1511 N N . THR A 1 195 ? 4.134 -2.874 -11.900 1.00 95.88 195 THR A N 1
ATOM 1512 C CA . THR A 1 195 ? 4.033 -2.987 -10.436 1.00 95.88 195 THR A CA 1
ATOM 1513 C C . THR A 1 195 ? 5.261 -2.379 -9.755 1.00 95.88 195 THR A C 1
ATOM 1515 O O . THR A 1 195 ? 5.121 -1.608 -8.802 1.00 95.88 195 THR A O 1
ATOM 1518 N N . TRP A 1 196 ? 6.460 -2.670 -10.269 1.00 96.88 196 TRP A N 1
ATOM 1519 C CA . TRP A 1 196 ? 7.705 -2.064 -9.802 1.00 96.88 196 TRP A CA 1
ATOM 1520 C C . TRP A 1 196 ? 7.726 -0.545 -10.018 1.00 96.88 196 TRP A C 1
ATOM 1522 O O . TRP A 1 196 ? 8.013 0.186 -9.069 1.00 96.88 196 TRP A O 1
ATOM 1532 N N . LEU A 1 197 ? 7.359 -0.060 -11.206 1.00 97.56 197 LEU A N 1
ATOM 1533 C CA . LEU A 1 197 ? 7.347 1.362 -11.544 1.00 97.56 197 LEU A CA 1
ATOM 1534 C C . LEU A 1 197 ? 6.398 2.142 -10.626 1.00 97.56 197 LEU A C 1
ATOM 1536 O O . LEU A 1 197 ? 6.800 3.125 -10.009 1.00 97.56 197 LEU A O 1
ATOM 1540 N N . CYS A 1 198 ? 5.168 1.657 -10.442 1.00 98.00 198 CYS A N 1
ATOM 1541 C CA . CYS A 1 198 ? 4.218 2.251 -9.502 1.00 98.00 198 CYS A CA 1
ATOM 1542 C C . CYS A 1 198 ? 4.794 2.311 -8.073 1.00 98.00 198 CYS A C 1
ATOM 1544 O O . CYS A 1 198 ? 4.584 3.296 -7.373 1.00 98.00 198 CYS A O 1
ATOM 1546 N N . SER A 1 199 ? 5.572 1.306 -7.648 1.00 96.62 199 SER A N 1
ATOM 1547 C CA . SER A 1 199 ? 6.193 1.265 -6.313 1.00 96.62 199 SER A CA 1
ATOM 1548 C C . SER A 1 199 ? 7.271 2.327 -6.079 1.00 96.62 199 SER A C 1
ATOM 1550 O O . SER A 1 199 ? 7.455 2.785 -4.949 1.00 96.62 199 SER A O 1
ATOM 1552 N N . VAL A 1 200 ? 8.012 2.691 -7.132 1.00 95.94 200 VAL A N 1
ATOM 1553 C CA . VAL A 1 200 ? 9.112 3.664 -7.056 1.00 95.94 200 VAL A CA 1
ATOM 1554 C C . VAL A 1 200 ? 8.626 5.082 -7.344 1.00 95.94 200 VAL A C 1
ATOM 1556 O O . VAL A 1 200 ? 9.125 6.031 -6.739 1.00 95.94 200 VAL A O 1
ATOM 1559 N N . THR A 1 201 ? 7.617 5.232 -8.206 1.00 96.75 201 THR A N 1
ATOM 1560 C CA . THR A 1 201 ? 7.040 6.527 -8.589 1.00 96.75 201 THR A CA 1
ATOM 1561 C C . THR A 1 201 ? 6.018 7.037 -7.572 1.00 96.75 201 THR A C 1
ATOM 1563 O O . THR A 1 201 ? 5.926 8.245 -7.351 1.00 96.75 201 THR A O 1
ATOM 1566 N N . ILE A 1 202 ? 5.266 6.140 -6.925 1.00 97.81 202 ILE A N 1
ATOM 1567 C CA . ILE A 1 202 ? 4.211 6.478 -5.961 1.00 97.81 202 ILE A CA 1
ATOM 1568 C C . ILE A 1 202 ? 4.675 6.045 -4.562 1.00 97.81 202 ILE A C 1
ATOM 1570 O O . ILE A 1 202 ? 4.410 4.915 -4.139 1.00 97.81 202 ILE A O 1
ATOM 1574 N N . PRO A 1 203 ? 5.404 6.903 -3.830 1.00 96.50 203 PRO A N 1
ATOM 1575 C CA . PRO A 1 203 ? 6.004 6.510 -2.567 1.00 96.50 203 PRO A CA 1
ATOM 1576 C C . PRO A 1 203 ? 4.949 6.314 -1.477 1.00 96.50 203 PRO A C 1
ATOM 1578 O O . PRO A 1 203 ? 4.033 7.124 -1.322 1.00 96.50 203 PRO A O 1
ATOM 1581 N N . ARG A 1 204 ? 5.103 5.256 -0.676 1.00 96.12 204 ARG A N 1
ATOM 1582 C CA . ARG A 1 204 ? 4.229 5.012 0.474 1.00 96.12 204 ARG A CA 1
ATOM 1583 C C . ARG A 1 204 ? 4.681 5.855 1.661 1.00 96.12 204 ARG A C 1
ATOM 1585 O O . ARG A 1 204 ? 5.803 5.721 2.132 1.00 96.12 204 ARG A O 1
ATOM 1592 N N . CYS A 1 205 ? 3.791 6.699 2.153 1.00 94.50 205 CYS A N 1
ATOM 1593 C CA . CYS A 1 205 ? 3.999 7.594 3.280 1.00 94.50 205 CYS A CA 1
ATOM 1594 C C . CYS A 1 205 ? 3.650 6.891 4.597 1.00 94.50 205 CYS A C 1
ATOM 1596 O O . CYS A 1 205 ? 2.626 6.209 4.702 1.00 94.50 205 CYS A O 1
ATOM 1598 N N . THR A 1 206 ? 4.488 7.060 5.615 1.00 91.88 206 THR A N 1
ATOM 1599 C CA . THR A 1 206 ? 4.316 6.466 6.943 1.00 91.88 206 THR A CA 1
ATOM 1600 C C . THR A 1 206 ? 4.721 7.442 8.044 1.00 91.88 206 THR A C 1
ATOM 1602 O O . THR A 1 206 ? 5.514 8.348 7.815 1.00 91.88 206 THR A O 1
ATOM 1605 N N . ASP A 1 207 ? 4.192 7.227 9.248 1.00 86.62 207 ASP A N 1
ATOM 1606 C CA . ASP A 1 207 ? 4.635 7.920 10.467 1.00 86.62 207 ASP A CA 1
ATOM 1607 C C . ASP A 1 207 ? 5.721 7.136 11.223 1.00 86.62 207 ASP A C 1
ATOM 1609 O O . ASP A 1 207 ? 6.186 7.560 12.282 1.00 86.62 207 ASP A O 1
ATOM 1613 N N . LEU A 1 208 ? 6.106 5.957 10.723 1.00 76.56 208 LEU A N 1
ATOM 1614 C CA . LEU A 1 208 ? 7.229 5.207 11.275 1.00 76.56 208 LEU A CA 1
ATOM 1615 C C . LEU A 1 208 ? 8.519 5.958 10.964 1.00 76.56 208 LEU A C 1
ATOM 1617 O O . LEU A 1 208 ? 8.956 5.965 9.821 1.00 76.56 208 LEU A O 1
ATOM 1621 N N . THR A 1 209 ? 9.139 6.552 11.976 1.00 66.62 209 THR A N 1
ATOM 1622 C CA . THR A 1 209 ? 10.392 7.291 11.815 1.00 66.62 209 THR A CA 1
ATOM 1623 C C . THR A 1 209 ? 11.608 6.379 11.970 1.00 66.62 209 THR A C 1
ATOM 1625 O O . THR A 1 209 ? 11.603 5.418 12.749 1.00 66.62 209 THR A O 1
ATOM 1628 N N . SER A 1 210 ? 12.703 6.718 11.281 1.00 60.03 210 SER A N 1
ATOM 1629 C CA . SER A 1 210 ? 13.988 6.004 11.404 1.00 60.03 210 SER A CA 1
ATOM 1630 C C . SER A 1 210 ? 14.571 6.046 12.831 1.00 60.03 210 SER A C 1
ATOM 1632 O O . SER A 1 210 ? 15.335 5.169 13.244 1.00 60.03 210 SER A O 1
ATOM 1634 N N . SER A 1 211 ? 14.149 7.033 13.628 1.00 55.41 211 SER A N 1
ATOM 1635 C CA . SER A 1 211 ? 14.570 7.261 15.014 1.00 55.41 211 SER A CA 1
ATOM 1636 C C . SER A 1 211 ? 14.087 6.208 16.019 1.00 55.41 211 SER A C 1
ATOM 1638 O O . SER A 1 211 ? 14.541 6.209 17.162 1.00 55.41 211 SER A O 1
ATOM 1640 N N . ALA A 1 212 ? 13.232 5.264 15.612 1.00 60.84 212 ALA A N 1
ATOM 1641 C CA . ALA A 1 212 ? 12.794 4.157 16.463 1.00 60.84 212 ALA A CA 1
ATOM 1642 C C . ALA A 1 212 ? 13.888 3.098 16.730 1.00 60.84 212 ALA A C 1
ATOM 1644 O O . ALA A 1 212 ? 13.619 2.113 17.414 1.00 60.84 212 ALA A O 1
ATOM 1645 N N . GLY A 1 213 ? 15.102 3.255 16.178 1.00 64.56 213 GLY A N 1
ATOM 1646 C CA . GLY A 1 213 ? 16.194 2.275 16.291 1.00 64.56 213 GLY A CA 1
ATOM 1647 C C . GLY A 1 213 ? 15.935 0.976 15.516 1.00 64.56 213 GLY A C 1
ATOM 1648 O O . GLY A 1 213 ? 16.662 -0.006 15.669 1.00 64.56 213 GLY A O 1
ATOM 1649 N N . LEU A 1 214 ? 14.893 0.970 14.684 1.00 72.50 214 LEU A N 1
ATOM 1650 C CA . LEU A 1 214 ? 14.497 -0.135 13.826 1.00 72.50 214 LEU A CA 1
ATOM 1651 C C . LEU A 1 214 ? 15.236 -0.015 12.492 1.00 72.50 214 LEU A C 1
ATOM 1653 O O . LEU A 1 214 ? 14.703 0.497 11.514 1.00 72.50 214 LEU A O 1
ATOM 1657 N N . ILE A 1 215 ? 16.489 -0.460 12.476 1.00 71.00 215 ILE A N 1
ATOM 1658 C CA . ILE A 1 215 ? 17.333 -0.411 11.280 1.00 71.00 215 ILE A CA 1
ATOM 1659 C C . ILE A 1 215 ? 17.277 -1.766 10.580 1.00 71.00 215 ILE A C 1
ATOM 1661 O O . ILE A 1 215 ? 17.676 -2.790 11.145 1.00 71.00 215 ILE A O 1
ATOM 1665 N N . GLN A 1 216 ? 16.799 -1.768 9.337 1.00 73.31 216 GLN A N 1
ATOM 1666 C CA . GLN A 1 216 ? 16.852 -2.937 8.467 1.00 73.31 216 GLN A CA 1
ATOM 1667 C C . GLN A 1 216 ? 18.298 -3.421 8.294 1.00 73.31 216 GLN A C 1
ATOM 1669 O O . GLN A 1 216 ? 19.186 -2.642 7.959 1.00 73.31 216 GLN A O 1
ATOM 1674 N N . GLY A 1 217 ? 18.525 -4.722 8.497 1.00 64.69 217 GLY A N 1
ATOM 1675 C CA . GLY A 1 217 ? 19.850 -5.336 8.362 1.00 64.69 217 GLY A CA 1
ATOM 1676 C C . GLY A 1 217 ? 20.728 -5.253 9.616 1.00 64.69 217 GLY A C 1
ATOM 1677 O O . GLY A 1 217 ? 21.887 -5.650 9.559 1.00 64.69 217 GLY A O 1
ATOM 1678 N N . SER A 1 218 ? 20.197 -4.773 10.747 1.00 69.44 218 SER A N 1
ATOM 1679 C CA . SER A 1 218 ? 20.866 -4.863 12.050 1.00 69.44 218 SER A CA 1
ATOM 1680 C C . SER A 1 218 ? 20.827 -6.294 12.596 1.00 69.44 218 SER A C 1
ATOM 1682 O O . SER A 1 218 ? 19.748 -6.862 12.756 1.00 69.44 218 SER A O 1
ATOM 1684 N N . ASP A 1 219 ? 21.981 -6.847 12.985 1.00 62.88 219 ASP A N 1
ATOM 1685 C CA . ASP A 1 219 ? 22.103 -8.213 13.534 1.00 62.88 219 ASP A CA 1
ATOM 1686 C C . ASP A 1 219 ? 21.247 -8.462 14.790 1.00 62.88 219 ASP A C 1
ATOM 1688 O O . ASP A 1 219 ? 20.959 -9.603 15.154 1.00 62.88 219 ASP A O 1
ATOM 1692 N N . LYS A 1 220 ? 20.830 -7.393 15.478 1.00 66.62 220 LYS A N 1
ATOM 1693 C CA . LYS A 1 220 ? 20.052 -7.468 16.722 1.00 66.62 220 LYS A CA 1
ATOM 1694 C C . LYS A 1 220 ? 18.546 -7.607 16.494 1.00 66.62 220 LYS A C 1
ATOM 1696 O O . LYS A 1 220 ? 17.821 -7.872 17.452 1.00 66.62 220 LYS A O 1
ATOM 1701 N N . ILE A 1 221 ? 18.060 -7.405 15.267 1.00 71.69 221 ILE A N 1
ATOM 1702 C CA . ILE A 1 221 ? 16.629 -7.290 14.973 1.00 71.69 221 ILE A CA 1
ATOM 1703 C C . ILE A 1 221 ? 16.256 -8.213 13.807 1.00 71.69 221 ILE A C 1
ATOM 1705 O O . ILE A 1 221 ? 16.778 -8.087 12.707 1.00 71.69 221 ILE A O 1
ATOM 1709 N N . LYS A 1 222 ? 15.311 -9.137 14.039 1.00 74.31 222 LYS A N 1
ATOM 1710 C CA . LYS A 1 222 ? 14.864 -10.109 13.019 1.00 74.31 222 LYS A CA 1
ATOM 1711 C C . LYS A 1 222 ? 14.053 -9.484 11.880 1.00 74.31 222 LYS A C 1
ATOM 1713 O O . LYS A 1 222 ? 14.063 -10.019 10.777 1.00 74.31 222 LYS A O 1
ATOM 1718 N N . ALA A 1 223 ? 13.313 -8.419 12.172 1.00 81.56 223 ALA A N 1
ATOM 1719 C CA . ALA A 1 223 ? 12.467 -7.719 11.216 1.00 81.56 223 ALA A CA 1
ATOM 1720 C C . ALA A 1 223 ? 12.462 -6.220 11.531 1.00 81.56 223 ALA A C 1
ATOM 1722 O O . ALA A 1 223 ? 12.195 -5.844 12.670 1.00 81.56 223 ALA A O 1
ATOM 1723 N N . ALA A 1 224 ? 12.754 -5.372 10.552 1.00 86.06 224 ALA A N 1
ATOM 1724 C CA . ALA A 1 224 ? 12.678 -3.921 10.704 1.00 86.06 224 ALA A CA 1
ATOM 1725 C C . ALA A 1 224 ? 12.160 -3.278 9.410 1.00 86.06 224 ALA A C 1
ATOM 1727 O O . ALA A 1 224 ? 12.423 -3.807 8.329 1.00 86.06 224 ALA A O 1
ATOM 1728 N N . PRO A 1 225 ? 11.421 -2.160 9.495 1.00 88.75 225 PRO A N 1
ATOM 1729 C CA . PRO A 1 225 ? 10.894 -1.500 8.324 1.00 88.75 225 PRO A CA 1
ATOM 1730 C C . PRO A 1 225 ? 12.003 -0.709 7.624 1.00 88.75 225 PRO A C 1
ATOM 1732 O O . PRO A 1 225 ? 12.837 -0.065 8.261 1.00 88.75 225 PRO A O 1
ATOM 1735 N N . ALA A 1 226 ? 12.001 -0.744 6.299 1.00 90.19 226 ALA A N 1
ATOM 1736 C CA . ALA A 1 226 ? 12.870 0.065 5.465 1.00 90.19 226 ALA A CA 1
ATOM 1737 C C . ALA A 1 226 ? 12.241 1.441 5.288 1.00 90.19 226 ALA A C 1
ATOM 1739 O O . ALA A 1 226 ? 11.403 1.642 4.408 1.00 90.19 226 ALA A O 1
ATOM 1740 N N . VAL A 1 227 ? 12.620 2.368 6.160 1.00 91.19 227 VAL A N 1
ATOM 1741 C CA . VAL A 1 227 ? 12.109 3.735 6.127 1.00 91.19 227 VAL A CA 1
ATOM 1742 C C . VAL A 1 227 ? 13.188 4.731 5.735 1.00 91.19 227 VAL A C 1
ATOM 1744 O O . VAL A 1 227 ? 14.350 4.588 6.114 1.00 91.19 227 VAL A O 1
ATOM 1747 N N . ARG A 1 228 ? 12.792 5.757 4.986 1.00 90.94 228 ARG A N 1
ATOM 1748 C CA . ARG A 1 228 ? 13.644 6.885 4.612 1.00 90.94 228 ARG A CA 1
ATOM 1749 C C . ARG A 1 228 ? 12.956 8.177 5.019 1.00 90.94 228 ARG A C 1
ATOM 1751 O O . ARG A 1 228 ? 11.892 8.493 4.498 1.00 90.94 228 ARG A O 1
ATOM 1758 N N . ASP A 1 229 ? 13.574 8.931 5.920 1.00 92.06 229 ASP A N 1
ATOM 1759 C CA . ASP A 1 229 ? 13.097 10.273 6.247 1.00 92.06 229 ASP A CA 1
ATOM 1760 C C . ASP A 1 229 ? 13.407 11.213 5.078 1.00 92.06 229 ASP A C 1
ATOM 1762 O O . ASP A 1 229 ? 14.546 11.316 4.613 1.00 92.06 229 ASP A O 1
ATOM 1766 N N . VAL A 1 230 ? 12.368 11.867 4.573 1.00 93.25 230 VAL A N 1
ATOM 1767 C CA . VAL A 1 230 ? 12.412 12.728 3.398 1.00 93.25 230 VAL A CA 1
ATOM 1768 C C . VAL A 1 230 ? 12.271 14.177 3.861 1.00 93.25 230 VAL A C 1
ATOM 1770 O O . VAL A 1 230 ? 11.193 14.572 4.317 1.00 93.25 230 VAL A O 1
ATOM 1773 N N . PRO A 1 231 ? 13.343 14.990 3.786 1.00 94.25 231 PRO A N 1
ATOM 1774 C CA . PRO A 1 231 ? 13.245 16.407 4.102 1.00 94.25 231 PRO A CA 1
ATOM 1775 C C . PRO A 1 231 ? 12.409 17.137 3.045 1.00 94.25 231 PRO A C 1
ATOM 1777 O O . PRO A 1 231 ? 12.110 16.602 1.976 1.00 94.25 231 PRO A O 1
ATOM 1780 N N . ILE A 1 232 ? 12.067 18.393 3.332 1.00 93.69 232 ILE A N 1
ATOM 1781 C CA . ILE A 1 232 ? 11.446 19.287 2.347 1.00 93.69 232 ILE A CA 1
ATOM 1782 C C . ILE A 1 232 ? 12.352 19.352 1.108 1.00 93.69 232 ILE A C 1
ATOM 1784 O O . ILE A 1 232 ? 13.561 19.550 1.248 1.00 93.69 232 ILE A O 1
ATOM 1788 N N . ASN A 1 233 ? 11.773 19.192 -0.086 1.00 93.69 233 ASN A N 1
ATOM 1789 C CA . ASN A 1 233 ? 12.493 19.131 -1.366 1.00 93.69 233 ASN A CA 1
ATOM 1790 C C . ASN A 1 233 ? 13.512 17.975 -1.473 1.00 93.69 233 ASN A C 1
ATOM 1792 O O . ASN A 1 233 ? 14.549 18.105 -2.125 1.00 93.69 233 ASN A O 1
ATOM 1796 N N . GLY A 1 234 ? 13.261 16.869 -0.765 1.00 94.06 234 GLY A N 1
ATOM 1797 C CA . GLY A 1 234 ? 14.120 15.683 -0.736 1.00 94.06 234 GLY A CA 1
ATOM 1798 C C . GLY A 1 234 ? 13.527 14.453 -1.427 1.00 94.06 234 GLY A C 1
ATOM 1799 O O . GLY A 1 234 ? 14.052 13.341 -1.240 1.00 94.06 234 GLY A O 1
ATOM 1800 N N . SER A 1 235 ? 12.416 14.602 -2.156 1.00 94.44 235 SER A N 1
ATOM 1801 C CA . SER A 1 235 ? 11.762 13.490 -2.839 1.00 94.44 235 SER A CA 1
ATOM 1802 C C . SER A 1 235 ? 12.671 12.931 -3.929 1.00 94.44 235 SER A C 1
ATOM 1804 O O . SER A 1 235 ? 13.289 13.660 -4.701 1.00 94.44 235 SER A O 1
ATOM 1806 N N . ARG A 1 236 ? 12.715 11.601 -4.044 1.00 92.19 236 ARG A N 1
ATOM 1807 C CA . ARG A 1 236 ? 13.378 10.938 -5.179 1.00 92.19 236 ARG A CA 1
ATOM 1808 C C . ARG A 1 236 ? 12.620 11.110 -6.499 1.00 92.19 236 ARG A C 1
ATOM 1810 O O . ARG A 1 236 ? 13.188 10.858 -7.553 1.00 92.19 236 ARG A O 1
ATOM 1817 N N . ASN A 1 237 ? 11.364 11.555 -6.428 1.00 94.56 237 ASN A N 1
ATOM 1818 C CA . ASN A 1 237 ? 10.529 11.922 -7.565 1.00 94.56 237 ASN A CA 1
ATOM 1819 C C . ASN A 1 237 ? 10.351 13.452 -7.550 1.00 94.56 237 ASN A C 1
ATOM 1821 O O . ASN A 1 237 ? 9.494 13.938 -6.804 1.00 94.56 237 ASN A O 1
ATOM 1825 N N . PRO A 1 238 ? 11.140 14.215 -8.337 1.00 94.62 238 PRO A N 1
ATOM 1826 C CA . PRO A 1 238 ? 11.197 15.679 -8.236 1.00 94.62 238 PRO A CA 1
ATOM 1827 C C . PRO A 1 238 ? 9.858 16.388 -8.463 1.00 94.62 238 PRO A C 1
ATOM 1829 O O . PRO A 1 238 ? 9.629 17.467 -7.924 1.00 94.62 238 PRO A O 1
ATOM 1832 N N . TRP A 1 239 ? 8.953 15.776 -9.232 1.00 94.81 239 TRP A N 1
ATOM 1833 C CA . TRP A 1 239 ? 7.628 16.336 -9.498 1.00 94.81 239 TRP A CA 1
ATOM 1834 C C . TRP A 1 239 ? 6.767 16.456 -8.229 1.00 94.81 239 TRP A C 1
ATOM 1836 O O . TRP A 1 239 ? 5.928 17.351 -8.149 1.00 94.81 239 TRP A O 1
ATOM 1846 N N . ILE A 1 240 ? 6.989 15.591 -7.229 1.00 96.25 240 ILE A N 1
ATOM 1847 C CA . ILE A 1 240 ? 6.303 15.656 -5.930 1.00 96.25 240 ILE A CA 1
ATOM 1848 C C . ILE A 1 240 ? 6.677 16.963 -5.230 1.00 96.25 240 ILE A C 1
ATOM 1850 O O . ILE A 1 240 ? 5.804 17.675 -4.740 1.00 96.25 240 ILE A O 1
ATOM 1854 N N . ASP A 1 241 ? 7.964 17.310 -5.237 1.00 95.19 241 ASP A N 1
ATOM 1855 C CA . ASP A 1 241 ? 8.460 18.522 -4.588 1.00 95.19 241 ASP A CA 1
ATOM 1856 C C . ASP A 1 241 ? 8.017 19.780 -5.340 1.00 95.19 241 ASP A C 1
ATOM 1858 O O . ASP A 1 241 ? 7.612 20.754 -4.715 1.00 95.19 241 ASP A O 1
ATOM 1862 N N . SER A 1 242 ? 8.031 19.765 -6.677 1.00 94.00 242 SER A N 1
ATOM 1863 C CA . SER A 1 242 ? 7.631 20.935 -7.467 1.00 94.00 242 SER A CA 1
ATOM 1864 C C . SER A 1 242 ? 6.118 21.176 -7.495 1.00 94.00 242 SER A C 1
ATOM 1866 O O . SER A 1 242 ? 5.702 22.331 -7.558 1.00 94.00 242 SER A O 1
ATOM 1868 N N . THR A 1 243 ? 5.306 20.114 -7.450 1.00 93.31 243 THR A N 1
ATOM 1869 C CA . THR A 1 243 ? 3.847 20.185 -7.666 1.00 93.31 243 THR A CA 1
ATOM 1870 C C . THR A 1 243 ? 3.061 20.096 -6.365 1.00 93.31 243 THR A C 1
ATOM 1872 O O . THR A 1 243 ? 2.171 20.908 -6.127 1.00 93.31 243 THR A O 1
ATOM 1875 N N . LEU A 1 244 ? 3.379 19.113 -5.517 1.00 94.00 244 LEU A N 1
ATOM 1876 C CA . LEU A 1 244 ? 2.649 18.869 -4.271 1.00 94.00 244 LEU A CA 1
ATOM 1877 C C . LEU A 1 244 ? 3.260 19.641 -3.101 1.00 94.00 244 LEU A C 1
ATOM 1879 O O . LEU A 1 244 ? 2.531 19.987 -2.179 1.00 94.00 244 LEU A O 1
ATOM 1883 N N . GLN A 1 245 ? 4.566 19.937 -3.145 1.00 94.44 245 GLN A N 1
ATOM 1884 C CA . GLN A 1 245 ? 5.290 20.689 -2.109 1.00 94.44 245 GLN A CA 1
ATOM 1885 C C . GLN A 1 245 ? 4.991 20.175 -0.683 1.00 94.44 245 GLN A C 1
ATOM 1887 O O . GLN A 1 245 ? 4.592 20.957 0.189 1.00 94.44 245 GLN A O 1
ATOM 1892 N N . PRO A 1 246 ? 5.116 18.857 -0.418 1.00 94.62 246 PRO A N 1
ATOM 1893 C CA . PRO A 1 246 ? 4.805 18.318 0.897 1.00 94.62 246 PRO A CA 1
ATOM 1894 C C . PRO A 1 246 ? 5.792 18.844 1.949 1.00 94.62 246 PRO A C 1
ATOM 1896 O O . PRO A 1 246 ? 6.956 19.139 1.668 1.00 94.62 246 PRO A O 1
ATOM 1899 N N . SER A 1 247 ? 5.339 18.911 3.202 1.00 93.38 247 SER A N 1
ATOM 1900 C CA . SER A 1 247 ? 6.261 19.033 4.340 1.00 93.38 247 SER A CA 1
ATOM 1901 C C . SER A 1 247 ? 7.104 17.761 4.483 1.00 93.38 247 SER A C 1
ATOM 1903 O O . SER A 1 247 ? 6.833 16.761 3.822 1.00 93.38 247 SER A O 1
ATOM 1905 N N . ALA A 1 248 ? 8.113 17.774 5.360 1.00 94.06 248 ALA A N 1
ATOM 1906 C CA . ALA A 1 248 ? 8.914 16.581 5.629 1.00 94.06 248 ALA A CA 1
ATOM 1907 C C . ALA A 1 248 ? 8.029 15.378 6.012 1.00 94.06 248 ALA A C 1
ATOM 1909 O O . ALA A 1 248 ? 7.058 15.517 6.761 1.00 94.06 248 ALA A O 1
ATOM 1910 N N . TRP A 1 249 ? 8.368 14.205 5.486 1.00 94.12 249 TRP A N 1
ATOM 1911 C CA . TRP A 1 249 ? 7.598 12.970 5.634 1.00 94.12 249 TRP A CA 1
ATOM 1912 C C . TRP A 1 249 ? 8.534 11.767 5.681 1.00 94.12 249 TRP A C 1
ATOM 1914 O O . TRP A 1 249 ? 9.719 11.891 5.378 1.00 94.12 249 TRP A O 1
ATOM 1924 N N . THR A 1 250 ? 8.013 10.597 6.040 1.00 94.19 250 THR A N 1
ATOM 1925 C CA . THR A 1 250 ? 8.799 9.363 6.020 1.00 94.19 250 THR A CA 1
ATOM 1926 C C . THR A 1 250 ? 8.249 8.396 4.979 1.00 94.19 250 THR A C 1
ATOM 1928 O O . THR A 1 250 ? 7.049 8.124 4.914 1.00 94.19 250 THR A O 1
ATOM 1931 N N . GLU A 1 251 ? 9.144 7.882 4.143 1.00 94.12 251 GLU A N 1
ATOM 1932 C CA . GLU A 1 251 ? 8.852 6.918 3.091 1.00 94.12 251 GLU A CA 1
ATOM 1933 C C . GLU A 1 251 ? 9.041 5.493 3.598 1.00 94.12 251 GLU A C 1
ATOM 1935 O O . GLU A 1 251 ? 10.106 5.169 4.113 1.00 94.12 251 GLU A O 1
ATOM 1940 N N . LEU A 1 252 ? 8.051 4.622 3.395 1.00 94.56 252 LEU A N 1
ATOM 1941 C CA . LEU A 1 252 ? 8.241 3.177 3.448 1.00 94.56 252 LEU A CA 1
ATOM 1942 C C . LEU A 1 252 ? 8.729 2.700 2.076 1.00 94.56 252 LEU A C 1
ATOM 1944 O O . LEU A 1 252 ? 7.973 2.702 1.100 1.00 94.56 252 LEU A O 1
ATOM 1948 N N . LEU A 1 253 ? 9.991 2.282 2.012 1.00 95.00 253 LEU A N 1
ATOM 1949 C CA . LEU A 1 253 ? 10.658 1.921 0.767 1.00 95.00 253 LEU A CA 1
ATOM 1950 C C . LEU A 1 253 ? 10.008 0.693 0.101 1.00 95.00 253 LEU A C 1
ATOM 1952 O O . LEU A 1 253 ? 9.514 -0.203 0.795 1.00 95.00 253 LEU A O 1
ATOM 1956 N N . PRO A 1 254 ? 10.020 0.610 -1.241 1.00 95.75 254 PRO A N 1
ATOM 1957 C CA . PRO A 1 254 ? 9.534 -0.550 -1.980 1.00 95.75 254 PRO A CA 1
ATOM 1958 C C . PRO A 1 254 ? 10.348 -1.799 -1.651 1.00 95.75 254 PRO A C 1
ATOM 1960 O O . PRO A 1 254 ? 11.549 -1.723 -1.403 1.00 95.75 254 PRO A O 1
ATOM 1963 N N . CYS A 1 255 ? 9.712 -2.966 -1.658 1.00 94.44 255 CYS A N 1
ATOM 1964 C CA . CYS A 1 255 ? 10.430 -4.224 -1.482 1.00 94.44 255 CYS A CA 1
ATOM 1965 C C . CYS A 1 255 ? 11.343 -4.496 -2.689 1.00 94.44 255 CYS A C 1
ATOM 1967 O O . CYS A 1 255 ? 10.895 -4.388 -3.829 1.00 94.44 255 CYS A O 1
ATOM 1969 N N . ILE A 1 256 ? 12.594 -4.907 -2.461 1.00 93.44 256 ILE A N 1
ATOM 1970 C CA . ILE A 1 256 ? 13.542 -5.258 -3.535 1.00 93.44 256 ILE A CA 1
ATOM 1971 C C . ILE A 1 256 ? 13.027 -6.417 -4.396 1.00 93.44 256 ILE A C 1
ATOM 1973 O O . ILE A 1 256 ? 13.333 -6.491 -5.582 1.00 93.44 256 ILE A O 1
ATOM 1977 N N . ASP A 1 257 ? 12.196 -7.293 -3.822 1.00 93.12 257 ASP A N 1
ATOM 1978 C CA . ASP A 1 257 ? 11.541 -8.387 -4.531 1.00 93.12 257 ASP A CA 1
ATOM 1979 C C . ASP A 1 257 ? 10.788 -7.878 -5.773 1.00 93.12 257 ASP A C 1
ATOM 1981 O O . ASP A 1 257 ? 10.858 -8.523 -6.814 1.00 93.12 257 ASP A O 1
ATOM 1985 N N . LEU A 1 258 ? 10.173 -6.685 -5.725 1.00 95.00 258 LEU A N 1
ATOM 1986 C CA . LEU A 1 258 ? 9.525 -6.060 -6.888 1.00 95.00 258 LEU A CA 1
ATOM 1987 C C . LEU A 1 258 ? 10.495 -5.891 -8.059 1.00 95.00 258 LEU A C 1
ATOM 1989 O O . LEU A 1 258 ? 10.149 -6.199 -9.193 1.00 95.00 258 LEU A O 1
ATOM 1993 N N . CYS A 1 259 ? 11.722 -5.454 -7.777 1.00 95.38 259 CYS A N 1
ATOM 1994 C CA . CYS A 1 259 ? 12.766 -5.332 -8.784 1.00 95.38 259 CYS A CA 1
ATOM 1995 C C . CYS A 1 259 ? 13.175 -6.710 -9.329 1.00 95.38 259 CYS A C 1
ATOM 1997 O O . CYS A 1 259 ? 13.288 -6.892 -10.541 1.00 95.38 259 CYS A O 1
ATOM 1999 N N . TYR A 1 260 ? 13.366 -7.703 -8.454 1.00 94.12 260 TYR A N 1
ATOM 2000 C CA . TYR A 1 260 ? 13.743 -9.049 -8.893 1.00 94.12 260 TYR A CA 1
ATOM 2001 C C . TYR A 1 260 ? 12.662 -9.719 -9.748 1.00 94.12 260 TYR A C 1
ATOM 2003 O O . TYR A 1 260 ? 13.007 -10.484 -10.647 1.00 94.12 260 TYR A O 1
ATOM 2011 N N . HIS A 1 261 ? 11.380 -9.417 -9.519 1.00 93.69 261 HIS A N 1
ATOM 2012 C CA . HIS A 1 261 ? 10.292 -9.877 -10.386 1.00 93.69 261 HIS A CA 1
ATOM 2013 C C . HIS A 1 261 ? 10.397 -9.291 -11.795 1.00 93.69 261 HIS A C 1
ATOM 2015 O O . HIS A 1 261 ? 10.210 -10.031 -12.754 1.00 93.69 261 HIS A O 1
ATOM 2021 N N . VAL A 1 262 ? 10.808 -8.026 -11.952 1.00 95.50 262 VAL A N 1
ATOM 2022 C CA . VAL A 1 262 ? 11.100 -7.463 -13.285 1.00 95.50 262 VAL A CA 1
ATOM 2023 C C . VAL A 1 262 ? 12.216 -8.249 -13.972 1.00 95.50 262 VAL A C 1
ATOM 2025 O O . VAL A 1 262 ? 12.041 -8.692 -15.102 1.00 95.50 262 VAL A O 1
ATOM 2028 N N . VAL A 1 263 ? 13.336 -8.489 -13.281 1.00 94.94 263 VAL A N 1
ATOM 2029 C CA . VAL A 1 263 ? 14.480 -9.241 -13.838 1.00 94.94 263 VAL A CA 1
ATOM 2030 C C . VAL A 1 263 ? 14.078 -10.656 -14.271 1.00 94.94 263 VAL A C 1
ATOM 2032 O O . VAL A 1 263 ? 14.555 -11.148 -15.288 1.00 94.94 263 VAL A O 1
ATOM 2035 N N . GLN A 1 264 ? 13.210 -11.322 -13.508 1.00 92.50 264 GLN A N 1
ATOM 2036 C CA . GLN A 1 264 ? 12.753 -12.682 -13.814 1.00 92.50 264 GLN A CA 1
ATOM 2037 C C . GLN A 1 264 ? 11.736 -12.734 -14.951 1.00 92.50 264 GLN A C 1
ATOM 2039 O O . GLN A 1 264 ? 11.702 -13.711 -15.701 1.00 92.50 264 GLN A O 1
ATOM 2044 N N . SER A 1 265 ? 10.873 -11.725 -15.033 1.00 94.06 265 SER A N 1
ATOM 2045 C CA . SER A 1 265 ? 9.746 -11.723 -15.956 1.00 94.06 265 SER A CA 1
ATOM 2046 C C . SER A 1 265 ? 10.064 -11.085 -17.288 1.00 94.06 265 SER A C 1
ATOM 2048 O O . SER A 1 265 ? 9.361 -11.382 -18.241 1.00 94.06 265 SER A O 1
ATOM 2050 N N . CYS A 1 266 ? 11.095 -10.248 -17.382 1.00 94.88 266 CYS A N 1
ATOM 2051 C CA . CYS A 1 266 ? 11.393 -9.497 -18.591 1.00 94.88 266 CYS A CA 1
ATOM 2052 C C . CYS A 1 266 ? 12.530 -10.088 -19.438 1.00 94.88 266 CYS A C 1
ATOM 2054 O O . CYS A 1 266 ? 13.429 -10.748 -18.911 1.00 94.88 266 CYS A O 1
ATOM 2056 N N . PRO A 1 267 ? 12.534 -9.834 -20.760 1.00 92.69 267 PRO A N 1
ATOM 2057 C CA . PRO A 1 267 ? 13.602 -10.296 -21.636 1.00 92.69 267 PRO A CA 1
ATOM 2058 C C . PRO A 1 267 ? 14.990 -9.740 -21.255 1.00 92.69 267 PRO A C 1
ATOM 2060 O O . PRO A 1 267 ? 15.116 -8.542 -20.983 1.00 92.69 267 PRO A O 1
ATOM 2063 N N . PRO A 1 268 ? 16.070 -10.543 -21.352 1.00 89.31 268 PRO A N 1
ATOM 2064 C CA . PRO A 1 268 ? 17.421 -10.102 -20.985 1.00 89.31 268 PRO A CA 1
ATOM 2065 C C . PRO A 1 268 ? 17.963 -8.902 -21.778 1.00 89.31 268 PRO A C 1
ATOM 2067 O O . PRO A 1 268 ? 18.834 -8.187 -21.283 1.00 89.31 268 PRO A O 1
ATOM 2070 N N . TYR A 1 269 ? 17.466 -8.653 -22.997 1.00 87.75 269 TYR A N 1
ATOM 2071 C CA . TYR A 1 269 ? 17.936 -7.539 -23.833 1.00 87.75 269 TYR A CA 1
ATOM 2072 C C . TYR A 1 269 ? 17.593 -6.160 -23.249 1.00 87.75 269 TYR A C 1
ATOM 2074 O O . TYR A 1 269 ? 18.239 -5.182 -23.613 1.00 87.75 269 TYR A O 1
ATOM 2082 N N . LEU A 1 270 ? 16.618 -6.075 -22.333 1.00 90.44 270 LEU A N 1
ATOM 2083 C CA . LEU A 1 270 ? 16.297 -4.832 -21.628 1.00 90.44 270 LEU A CA 1
ATOM 2084 C C . LEU A 1 270 ? 17.381 -4.419 -20.626 1.00 90.44 270 LEU A C 1
ATOM 2086 O O . LEU A 1 270 ? 17.339 -3.294 -20.137 1.00 90.44 270 LEU A O 1
ATOM 2090 N N . GLN A 1 271 ? 18.330 -5.311 -20.309 1.00 91.38 271 GLN A N 1
ATOM 2091 C CA . GLN A 1 271 ? 19.452 -5.037 -19.403 1.00 91.38 271 GLN A CA 1
ATOM 2092 C C . GLN A 1 271 ? 19.004 -4.434 -18.061 1.00 91.38 271 GLN A C 1
ATOM 2094 O O . GLN A 1 271 ? 19.666 -3.572 -17.485 1.00 91.38 271 GLN A O 1
ATOM 2099 N N . PHE A 1 272 ? 17.854 -4.886 -17.563 1.00 94.25 272 PHE A N 1
ATOM 2100 C CA . PHE A 1 272 ? 17.323 -4.440 -16.287 1.00 94.25 272 PHE A CA 1
ATOM 2101 C C . PHE A 1 272 ? 18.042 -5.176 -15.151 1.00 94.25 272 PHE A C 1
ATOM 2103 O O . PHE A 1 272 ? 18.049 -6.407 -15.111 1.00 94.25 272 PHE A O 1
ATOM 2110 N N . PHE A 1 273 ? 18.628 -4.430 -14.214 1.00 92.94 273 PHE A N 1
ATOM 2111 C CA . PHE A 1 273 ? 19.350 -4.986 -13.071 1.00 92.94 273 PHE A CA 1
ATOM 2112 C C . PHE A 1 273 ? 18.907 -4.327 -11.773 1.00 92.94 273 PHE A C 1
ATOM 2114 O O . PHE A 1 273 ? 18.717 -3.113 -11.702 1.00 92.94 273 PHE A O 1
ATOM 2121 N N . CYS A 1 274 ? 18.807 -5.135 -10.721 1.00 93.06 274 CYS A N 1
ATOM 2122 C CA . CYS A 1 274 ? 18.550 -4.631 -9.382 1.00 93.06 274 CYS A CA 1
ATOM 2123 C C . CYS A 1 274 ? 19.837 -4.150 -8.717 1.00 93.06 274 CYS A C 1
ATOM 2125 O O . CYS A 1 274 ? 20.883 -4.785 -8.888 1.00 93.06 274 CYS A O 1
ATOM 2127 N N . PRO A 1 275 ? 19.777 -3.061 -7.928 1.00 91.31 275 PRO A N 1
ATOM 2128 C CA . PRO A 1 275 ? 20.937 -2.598 -7.188 1.00 91.31 275 PRO A CA 1
ATOM 2129 C C . PRO A 1 275 ? 21.398 -3.658 -6.187 1.00 91.31 275 PRO A C 1
ATOM 2131 O O . PRO A 1 275 ? 20.621 -4.485 -5.704 1.00 91.31 275 PRO A O 1
ATOM 2134 N N . VAL A 1 276 ? 22.685 -3.602 -5.853 1.00 86.00 276 VAL A N 1
ATOM 2135 C CA . VAL A 1 276 ? 23.334 -4.486 -4.881 1.00 86.00 276 VAL A CA 1
ATOM 2136 C C . VAL A 1 276 ? 24.062 -3.669 -3.816 1.00 86.00 276 VAL A C 1
ATOM 2138 O O . VAL A 1 276 ? 24.369 -2.492 -4.015 1.00 86.00 276 VAL A O 1
ATOM 2141 N N . GLY A 1 277 ? 24.355 -4.300 -2.678 1.00 81.75 277 GL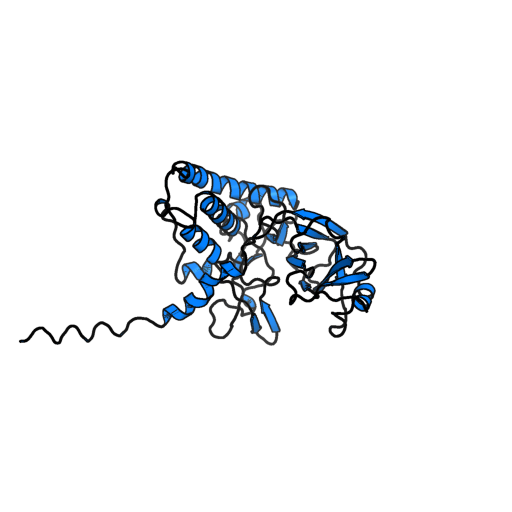Y A N 1
ATOM 2142 C CA . GLY A 1 277 ? 25.092 -3.666 -1.585 1.00 81.75 277 GLY A CA 1
ATOM 2143 C C . GLY A 1 277 ? 24.357 -2.463 -0.994 1.00 81.75 277 GLY A C 1
ATOM 2144 O O . GLY A 1 277 ? 23.139 -2.494 -0.816 1.00 81.75 277 GLY A O 1
ATOM 2145 N N . ASP A 1 278 ? 25.109 -1.412 -0.684 1.00 79.31 278 ASP A N 1
ATOM 2146 C CA . ASP A 1 278 ? 24.606 -0.273 0.086 1.00 79.31 278 ASP A CA 1
ATOM 2147 C C . ASP A 1 278 ? 23.522 0.501 -0.685 1.00 79.31 278 ASP A C 1
ATOM 2149 O O . ASP A 1 278 ? 22.532 0.931 -0.093 1.00 79.31 278 ASP A O 1
ATOM 2153 N N . LEU A 1 279 ? 23.626 0.570 -2.019 1.00 81.38 279 LEU A N 1
ATOM 2154 C CA . LEU A 1 279 ? 22.613 1.193 -2.880 1.00 81.38 279 LEU A CA 1
ATOM 2155 C C . LEU A 1 279 ? 21.244 0.508 -2.778 1.00 81.38 279 LEU A C 1
ATOM 2157 O O . LEU A 1 279 ? 20.217 1.184 -2.778 1.00 81.38 279 LEU A O 1
ATOM 2161 N N . ALA A 1 280 ? 21.213 -0.821 -2.640 1.00 84.56 280 ALA A N 1
ATOM 2162 C CA . ALA A 1 280 ? 19.959 -1.545 -2.452 1.00 84.56 280 ALA A CA 1
ATOM 2163 C C . ALA A 1 280 ? 19.295 -1.148 -1.127 1.00 84.56 280 ALA A C 1
ATOM 2165 O O . ALA A 1 280 ? 18.097 -0.888 -1.092 1.00 84.56 280 ALA A O 1
ATOM 2166 N N . SER A 1 281 ? 20.084 -1.033 -0.054 1.00 80.44 281 SER A N 1
ATOM 2167 C CA . SER A 1 281 ? 19.577 -0.740 1.292 1.00 80.44 281 SER A CA 1
ATOM 2168 C C . SER A 1 281 ? 19.021 0.677 1.476 1.00 80.44 281 SER A C 1
ATOM 2170 O O . SER A 1 281 ? 18.213 0.888 2.375 1.00 80.44 281 SER A O 1
ATOM 2172 N N . VAL A 1 282 ? 19.414 1.634 0.626 1.00 84.38 282 VAL A N 1
ATOM 2173 C CA . VAL A 1 282 ? 18.914 3.023 0.682 1.00 84.38 282 VAL A CA 1
ATOM 2174 C C . VAL A 1 282 ? 17.717 3.279 -0.239 1.00 84.38 282 VAL A C 1
ATOM 2176 O O . VAL A 1 282 ? 17.042 4.296 -0.090 1.00 84.38 282 VAL A O 1
ATOM 2179 N N . GLN A 1 283 ? 17.446 2.381 -1.192 1.00 89.25 283 GLN A N 1
ATOM 2180 C CA . GLN A 1 283 ? 16.352 2.520 -2.166 1.00 89.25 283 GLN A CA 1
ATOM 2181 C C . GLN A 1 283 ? 15.223 1.506 -1.968 1.00 89.25 283 GLN A C 1
ATOM 2183 O O . GLN A 1 283 ? 14.094 1.772 -2.390 1.00 89.25 283 GLN A O 1
ATOM 2188 N N . TYR A 1 284 ? 15.524 0.368 -1.340 1.00 92.62 284 TYR A N 1
ATOM 2189 C CA . TYR A 1 284 ? 14.613 -0.756 -1.187 1.00 92.62 284 TYR A CA 1
ATOM 2190 C C . TYR A 1 284 ? 14.639 -1.346 0.225 1.00 92.62 284 TYR A C 1
ATOM 2192 O O . TYR A 1 284 ? 15.634 -1.304 0.952 1.00 92.62 284 TYR A O 1
ATOM 2200 N N . GLY A 1 285 ? 13.517 -1.960 0.582 1.00 90.75 285 GLY A N 1
ATOM 2201 C CA . GLY A 1 285 ? 13.379 -2.816 1.745 1.00 90.75 285 GLY A CA 1
ATOM 2202 C C . GLY A 1 285 ? 13.385 -4.303 1.414 1.00 90.75 285 GLY A C 1
ATOM 2203 O O . GLY A 1 285 ? 13.215 -4.715 0.269 1.00 90.75 285 GLY A O 1
ATOM 2204 N N . TYR A 1 286 ? 13.536 -5.117 2.446 1.00 88.38 286 TYR A N 1
ATOM 2205 C CA . TYR A 1 286 ? 13.427 -6.564 2.412 1.00 88.38 286 TYR A CA 1
ATOM 2206 C C . TYR A 1 286 ? 12.174 -6.973 3.184 1.00 88.38 286 TYR A C 1
ATOM 2208 O O . TYR A 1 286 ? 11.901 -6.465 4.278 1.00 88.38 286 TYR A O 1
ATOM 2216 N N . TRP A 1 287 ? 11.396 -7.893 2.618 1.00 89.00 287 TRP A N 1
ATOM 2217 C CA . TRP A 1 287 ? 10.205 -8.391 3.290 1.00 89.00 287 TRP A CA 1
ATOM 2218 C C . TRP A 1 287 ? 10.607 -9.288 4.459 1.00 89.00 287 TRP A C 1
ATOM 2220 O O . TRP A 1 287 ? 11.265 -10.314 4.289 1.00 89.00 287 TRP A O 1
ATOM 2230 N N . GLN A 1 288 ? 10.222 -8.891 5.667 1.00 87.12 288 GLN A N 1
ATOM 2231 C CA . GLN A 1 288 ? 10.562 -9.595 6.894 1.00 87.12 288 GLN A CA 1
ATOM 2232 C C . GLN A 1 288 ? 9.319 -9.699 7.772 1.00 87.12 288 GLN A C 1
ATOM 2234 O O . GLN A 1 288 ? 8.536 -8.760 7.895 1.00 87.12 288 GLN A O 1
ATOM 2239 N N . THR A 1 289 ? 9.143 -10.852 8.410 1.00 86.56 289 THR A N 1
ATOM 2240 C CA . THR A 1 289 ? 8.048 -11.089 9.353 1.00 86.56 289 THR A CA 1
ATOM 2241 C C . THR A 1 289 ? 8.607 -11.447 10.713 1.00 86.56 289 THR A C 1
ATOM 2243 O O . THR A 1 289 ? 9.561 -12.222 10.814 1.00 86.56 289 THR A O 1
ATOM 2246 N N . GLY A 1 290 ? 7.981 -10.945 11.767 1.00 85.12 290 GLY A N 1
ATOM 2247 C CA . GLY A 1 290 ? 8.377 -11.238 13.134 1.00 85.12 290 GLY A CA 1
ATOM 2248 C C . GLY A 1 290 ? 8.261 -10.021 14.028 1.00 85.12 290 GLY A C 1
ATOM 2249 O O . GLY A 1 290 ? 7.728 -8.985 13.638 1.00 85.12 290 GLY A O 1
ATOM 2250 N N . ASN A 1 291 ? 8.776 -10.161 15.243 1.00 85.81 291 ASN A N 1
ATOM 2251 C CA . ASN A 1 291 ? 8.703 -9.110 16.242 1.00 85.81 291 ASN A CA 1
ATOM 2252 C C . ASN A 1 291 ? 10.078 -8.473 16.435 1.00 85.81 291 ASN A C 1
ATOM 2254 O O . ASN A 1 291 ? 11.098 -9.168 16.437 1.00 85.81 291 ASN A O 1
ATOM 2258 N N . ALA A 1 292 ? 10.084 -7.164 16.649 1.00 83.75 292 ALA A N 1
ATOM 2259 C CA . ALA A 1 292 ? 11.252 -6.402 17.055 1.00 83.75 292 ALA A CA 1
ATOM 2260 C C . ALA A 1 292 ? 10.939 -5.656 18.342 1.00 83.75 292 ALA A C 1
ATOM 2262 O O . ALA A 1 292 ? 9.943 -4.941 18.412 1.00 83.75 292 ALA A O 1
ATOM 2263 N N . THR A 1 293 ? 11.795 -5.792 19.348 1.00 82.94 293 THR A N 1
ATOM 2264 C CA . THR A 1 293 ? 11.662 -5.034 20.590 1.00 82.94 293 THR A CA 1
ATOM 2265 C C . THR A 1 293 ? 12.791 -4.022 20.666 1.00 82.94 293 THR A C 1
ATOM 2267 O O . THR A 1 293 ? 13.959 -4.401 20.725 1.00 82.94 293 THR A O 1
ATOM 2270 N N . VAL A 1 294 ? 12.443 -2.737 20.671 1.00 78.75 294 VAL A N 1
ATOM 2271 C CA . VAL A 1 294 ? 13.395 -1.631 20.816 1.00 78.75 294 VAL A CA 1
ATOM 2272 C C . VAL A 1 294 ? 12.899 -0.712 21.923 1.00 78.75 294 VAL A C 1
ATOM 2274 O O . VAL A 1 294 ? 11.722 -0.360 21.956 1.00 78.75 294 VAL A O 1
ATOM 2277 N N . ASN A 1 295 ? 13.782 -0.355 22.860 1.00 81.88 295 ASN A N 1
ATOM 2278 C CA . ASN A 1 295 ? 13.473 0.533 23.989 1.00 81.88 295 ASN A CA 1
ATOM 2279 C C . ASN A 1 295 ? 12.201 0.122 24.766 1.00 81.88 295 ASN A C 1
ATOM 2281 O O . ASN A 1 295 ? 11.381 0.961 25.127 1.00 81.88 295 ASN A O 1
ATOM 2285 N N . GLY A 1 296 ? 11.996 -1.185 24.970 1.00 79.62 296 GLY A N 1
ATOM 2286 C CA . GLY A 1 296 ? 10.826 -1.733 25.672 1.00 79.62 296 GLY A CA 1
ATOM 2287 C C . GLY A 1 296 ? 9.522 -1.762 24.861 1.00 79.62 296 GLY A C 1
ATOM 2288 O O . GLY 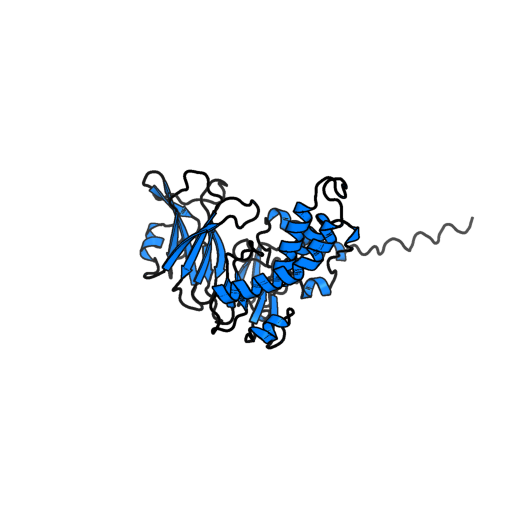A 1 296 ? 8.538 -2.331 25.326 1.00 79.62 296 GLY A O 1
ATOM 2289 N N . THR A 1 297 ? 9.507 -1.222 23.639 1.00 81.75 297 THR A N 1
ATOM 2290 C CA . THR A 1 297 ? 8.352 -1.277 22.731 1.00 81.75 297 THR A CA 1
ATOM 2291 C C . THR A 1 297 ? 8.515 -2.436 21.757 1.00 81.75 297 THR A C 1
ATOM 2293 O O . THR A 1 297 ? 9.546 -2.547 21.095 1.00 81.75 297 THR A O 1
ATOM 2296 N N . THR A 1 298 ? 7.505 -3.305 21.664 1.00 83.81 298 THR A N 1
ATOM 2297 C CA . THR A 1 298 ? 7.502 -4.424 20.711 1.00 83.81 298 THR A CA 1
ATOM 2298 C C . THR A 1 298 ? 6.666 -4.076 19.489 1.00 83.81 298 THR A C 1
ATOM 2300 O O . THR A 1 298 ? 5.463 -3.855 19.591 1.00 83.81 298 THR A O 1
ATOM 2303 N N . TYR A 1 299 ? 7.313 -4.079 18.333 1.00 84.62 299 TYR A N 1
ATOM 2304 C CA . TYR A 1 299 ? 6.715 -3.922 17.018 1.00 84.62 299 TYR A CA 1
ATOM 2305 C C . TYR A 1 299 ? 6.506 -5.300 16.402 1.00 84.62 299 TYR A C 1
ATOM 2307 O O . TYR A 1 299 ? 7.396 -6.149 16.459 1.00 84.62 299 TYR A O 1
ATOM 2315 N N . GLN A 1 300 ? 5.334 -5.523 15.816 1.00 86.31 300 GLN A N 1
ATOM 2316 C CA . GLN A 1 300 ? 5.040 -6.737 15.062 1.00 86.31 300 GLN A CA 1
ATOM 2317 C C . GLN A 1 300 ? 5.002 -6.406 13.578 1.00 86.31 300 GLN A C 1
ATOM 2319 O O . GLN A 1 300 ? 4.224 -5.542 13.174 1.00 86.31 300 GLN A O 1
ATOM 2324 N N . PHE A 1 301 ? 5.799 -7.121 12.787 1.00 87.69 301 PHE A N 1
ATOM 2325 C CA . PHE A 1 301 ? 5.841 -7.011 11.336 1.00 87.69 301 PHE A CA 1
ATOM 2326 C C . PHE A 1 301 ? 5.198 -8.232 10.690 1.00 87.69 301 PHE A C 1
ATOM 2328 O O . PHE A 1 301 ? 5.575 -9.379 10.954 1.00 87.69 301 PHE A O 1
ATOM 2335 N N . ASN A 1 302 ? 4.186 -7.975 9.871 1.00 87.50 302 ASN A N 1
ATOM 2336 C CA . ASN A 1 302 ? 3.355 -8.974 9.212 1.00 87.50 302 ASN A CA 1
ATOM 2337 C C . ASN A 1 302 ? 2.664 -8.342 7.988 1.00 87.50 302 ASN A C 1
ATOM 2339 O O . ASN A 1 302 ? 3.044 -7.267 7.537 1.00 87.50 302 ASN A O 1
ATOM 2343 N N . LEU A 1 303 ? 1.635 -9.000 7.451 1.00 87.50 303 LEU A N 1
ATOM 2344 C CA . LEU A 1 303 ? 0.894 -8.509 6.289 1.00 87.50 303 LEU A CA 1
ATOM 2345 C C . LEU A 1 303 ? 0.268 -7.114 6.480 1.00 87.50 303 LEU A C 1
ATOM 2347 O O . LEU A 1 303 ? 0.275 -6.327 5.538 1.00 87.50 303 LEU A O 1
ATOM 2351 N N . ASN A 1 304 ? -0.246 -6.825 7.679 1.00 88.31 304 ASN A N 1
ATOM 2352 C CA . ASN A 1 304 ? -0.894 -5.557 8.030 1.00 88.31 304 ASN A CA 1
ATOM 2353 C C . ASN A 1 304 ? 0.125 -4.483 8.451 1.00 88.31 304 ASN A C 1
ATOM 2355 O O . ASN A 1 304 ? -0.138 -3.296 8.302 1.00 88.31 304 ASN A O 1
ATOM 2359 N N . ASN A 1 305 ? 1.298 -4.906 8.937 1.00 89.44 305 ASN A N 1
ATOM 2360 C CA . ASN A 1 305 ? 2.408 -4.044 9.346 1.00 89.44 305 ASN A CA 1
ATOM 2361 C C . ASN A 1 305 ? 3.666 -4.401 8.535 1.00 89.44 305 ASN A C 1
ATOM 2363 O O . ASN A 1 305 ? 4.537 -5.121 9.035 1.00 89.44 305 ASN A O 1
ATOM 2367 N N . PRO A 1 306 ? 3.749 -3.977 7.266 1.00 90.50 306 PRO A N 1
ATOM 2368 C CA . PRO A 1 306 ? 4.798 -4.428 6.362 1.00 90.50 306 PRO A CA 1
ATOM 2369 C C . PRO A 1 306 ? 6.150 -3.757 6.649 1.00 90.50 306 PRO A C 1
ATOM 2371 O O . PRO A 1 306 ? 6.206 -2.590 7.035 1.00 90.50 306 PRO A O 1
ATOM 2374 N N . THR A 1 307 ? 7.255 -4.466 6.393 1.00 90.62 307 THR A N 1
ATOM 2375 C CA . THR A 1 307 ? 8.611 -3.882 6.460 1.00 90.62 307 THR A CA 1
ATOM 2376 C C . THR A 1 307 ? 9.010 -3.112 5.204 1.00 90.62 307 THR A C 1
ATOM 2378 O O . THR A 1 307 ? 9.964 -2.345 5.234 1.00 90.62 307 THR A O 1
ATOM 2381 N N . CYS A 1 308 ? 8.291 -3.290 4.099 1.00 93.19 308 CYS A N 1
ATOM 2382 C CA . CYS A 1 308 ? 8.511 -2.584 2.841 1.00 93.19 308 CYS A CA 1
ATOM 2383 C C . CYS A 1 308 ? 7.219 -2.561 2.013 1.00 93.19 308 CYS A C 1
ATOM 2385 O O . CYS A 1 308 ? 6.312 -3.371 2.228 1.00 93.19 308 CYS A O 1
ATOM 2387 N N . ASN A 1 309 ? 7.109 -1.637 1.060 1.00 94.44 309 ASN A N 1
ATOM 2388 C CA . ASN A 1 309 ? 5.953 -1.561 0.174 1.00 94.44 309 ASN A CA 1
ATOM 2389 C C . ASN A 1 309 ? 6.002 -2.678 -0.887 1.00 94.44 309 ASN A C 1
ATOM 2391 O O . ASN A 1 309 ? 6.826 -2.642 -1.798 1.00 94.44 309 ASN A O 1
ATOM 2395 N N . ARG A 1 310 ? 5.110 -3.669 -0.767 1.00 91.19 310 ARG A N 1
ATOM 2396 C CA . ARG A 1 310 ? 5.039 -4.850 -1.650 1.00 91.19 310 ARG A CA 1
ATOM 2397 C C . ARG A 1 310 ? 4.084 -4.720 -2.843 1.00 91.19 310 ARG A C 1
ATOM 2399 O O . ARG A 1 310 ? 3.980 -5.670 -3.608 1.00 91.19 310 ARG A O 1
ATOM 2406 N N . MET A 1 311 ? 3.341 -3.615 -2.976 1.00 88.56 311 MET A N 1
ATOM 2407 C CA . MET A 1 311 ? 2.436 -3.354 -4.117 1.00 88.56 311 MET A CA 1
ATOM 2408 C C . MET A 1 311 ? 1.515 -4.523 -4.515 1.00 88.56 311 MET A C 1
ATOM 2410 O O . MET A 1 311 ? 1.466 -4.929 -5.672 1.00 88.56 311 MET A O 1
ATOM 2414 N N . GLY A 1 312 ? 0.807 -5.120 -3.554 1.00 81.00 312 GLY A N 1
ATOM 2415 C CA . GLY A 1 312 ? -0.147 -6.198 -3.848 1.00 81.00 312 GLY A CA 1
ATOM 2416 C C . GLY A 1 312 ? 0.467 -7.568 -4.182 1.00 81.00 312 GLY A C 1
ATOM 2417 O O . GLY A 1 312 ? -0.290 -8.537 -4.229 1.00 81.00 312 GLY A O 1
ATOM 2418 N N . LEU A 1 313 ? 1.799 -7.696 -4.311 1.00 85.75 313 LEU A N 1
ATOM 2419 C CA . LEU A 1 313 ? 2.472 -8.987 -4.519 1.00 85.75 313 LEU A CA 1
ATOM 2420 C C . LEU A 1 313 ? 2.115 -10.000 -3.426 1.00 85.75 313 LEU A C 1
ATOM 2422 O O . LEU A 1 313 ? 2.058 -9.652 -2.241 1.00 85.75 313 LEU A O 1
ATOM 2426 N N . ASP A 1 314 ? 1.921 -11.264 -3.813 1.00 84.69 314 ASP A N 1
ATOM 2427 C CA . ASP A 1 314 ? 1.710 -12.358 -2.861 1.00 84.69 314 ASP A CA 1
ATOM 2428 C C . ASP A 1 314 ? 2.933 -12.479 -1.943 1.00 84.69 314 ASP A C 1
ATOM 2430 O O . ASP A 1 314 ? 4.074 -12.513 -2.400 1.00 84.69 314 ASP A O 1
ATOM 2434 N N . ILE A 1 315 ? 2.691 -12.583 -0.638 1.00 81.19 315 ILE A N 1
ATOM 2435 C CA . ILE A 1 315 ? 3.735 -12.784 0.370 1.00 81.19 315 ILE A CA 1
ATOM 2436 C C . ILE A 1 315 ? 4.606 -14.015 0.097 1.00 81.19 315 ILE A C 1
ATOM 2438 O O . ILE A 1 315 ? 5.779 -14.022 0.458 1.00 81.19 315 ILE A O 1
ATOM 2442 N N . LYS A 1 316 ? 4.067 -15.041 -0.573 1.00 83.00 316 LYS A N 1
ATOM 2443 C CA . LYS A 1 316 ? 4.812 -16.242 -0.981 1.00 83.00 316 LYS A CA 1
ATOM 2444 C C . LYS A 1 316 ? 5.884 -15.945 -2.029 1.00 83.00 316 LYS A C 1
ATOM 2446 O O . LYS A 1 316 ? 6.817 -16.724 -2.171 1.00 83.00 316 LYS A O 1
ATOM 2451 N N . LEU A 1 317 ? 5.747 -14.833 -2.750 1.00 82.19 317 LEU A N 1
ATOM 2452 C CA . LEU A 1 317 ? 6.682 -14.369 -3.773 1.00 82.19 317 LEU A CA 1
ATOM 2453 C C . LEU A 1 317 ? 7.695 -13.347 -3.232 1.00 82.19 317 LEU A C 1
ATOM 2455 O O . LEU A 1 317 ? 8.524 -12.862 -3.999 1.00 82.19 317 LEU A O 1
ATOM 2459 N N . LEU A 1 318 ? 7.638 -13.026 -1.932 1.00 78.25 318 LEU A N 1
ATOM 2460 C CA . LEU A 1 318 ? 8.534 -12.090 -1.240 1.00 78.25 318 LEU A CA 1
ATOM 2461 C C . LEU A 1 318 ? 9.677 -12.812 -0.504 1.00 78.25 318 LEU A C 1
ATOM 2463 O O . LEU A 1 318 ? 10.104 -12.411 0.577 1.00 78.25 318 LEU A O 1
ATOM 2467 N N . THR A 1 319 ? 10.121 -13.950 -1.037 1.00 65.19 319 THR A N 1
ATOM 2468 C CA . THR A 1 319 ? 11.092 -14.842 -0.384 1.00 65.19 319 THR A CA 1
ATOM 2469 C C . THR A 1 319 ? 12.515 -14.680 -0.904 1.00 65.19 319 THR A C 1
ATOM 2471 O O . THR A 1 319 ? 13.435 -15.268 -0.325 1.00 65.19 319 THR A O 1
ATOM 2474 N N . LEU A 1 320 ? 12.724 -13.889 -1.963 1.00 59.41 320 LEU A N 1
ATOM 2475 C CA . LEU A 1 320 ? 14.040 -13.707 -2.590 1.00 59.41 320 LEU A CA 1
ATOM 2476 C C . LEU A 1 320 ? 14.999 -12.951 -1.656 1.00 59.41 320 LEU A C 1
ATOM 2478 O O . LEU A 1 320 ? 16.217 -13.053 -1.781 1.00 59.41 320 LEU A O 1
ATOM 2482 N N . SER A 1 321 ? 14.447 -12.264 -0.658 1.00 53.78 321 SER A N 1
ATOM 2483 C CA . SER A 1 321 ? 15.160 -11.451 0.320 1.00 53.78 321 SER A CA 1
ATOM 2484 C C . SER A 1 321 ? 15.569 -12.159 1.622 1.00 53.78 321 SER A C 1
ATOM 2486 O O . SER A 1 321 ? 16.379 -11.623 2.379 1.00 53.78 321 SER A O 1
ATOM 2488 N N . SER A 1 322 ? 15.106 -13.387 1.887 1.00 47.00 322 SER A N 1
ATOM 2489 C CA . SER A 1 322 ? 15.393 -14.075 3.165 1.00 47.00 322 SER A CA 1
ATOM 2490 C C . SER A 1 322 ? 16.806 -14.679 3.276 1.00 47.00 322 SER A C 1
ATOM 2492 O O . SER A 1 322 ? 17.242 -15.041 4.370 1.00 47.00 322 SER A O 1
ATOM 2494 N N . GLN A 1 323 ? 17.548 -14.772 2.164 1.00 42.28 323 GLN A N 1
ATOM 2495 C CA . GLN A 1 323 ? 18.862 -15.438 2.096 1.00 42.28 323 GLN A CA 1
ATOM 2496 C C . GLN A 1 323 ? 20.032 -14.493 1.752 1.00 42.28 323 GLN A C 1
ATOM 2498 O O . GLN A 1 323 ? 21.192 -14.876 1.906 1.00 42.28 323 GLN A O 1
ATOM 2503 N N . GLY A 1 324 ? 19.768 -13.243 1.343 1.00 43.31 324 GLY A N 1
ATOM 2504 C CA . GLY A 1 324 ? 20.808 -12.313 0.871 1.00 43.31 324 GLY A CA 1
ATOM 2505 C C . GLY A 1 324 ? 21.828 -11.893 1.939 1.00 43.31 324 GLY A C 1
ATOM 2506 O O . GLY A 1 324 ? 23.002 -11.699 1.630 1.00 43.31 324 GLY A O 1
ATOM 2507 N N . HIS A 1 325 ? 21.430 -11.838 3.215 1.00 42.53 325 HIS A N 1
ATOM 2508 C CA . HIS A 1 325 ? 22.349 -11.515 4.316 1.00 42.53 325 HIS A CA 1
ATOM 2509 C C . HIS A 1 325 ? 23.323 -12.655 4.661 1.00 42.53 325 HIS A C 1
ATOM 2511 O O . HIS A 1 325 ? 24.395 -12.389 5.201 1.00 42.53 325 HIS A O 1
ATOM 2517 N N . LYS A 1 326 ? 23.004 -13.915 4.329 1.00 36.56 326 LYS A N 1
ATOM 2518 C CA . LYS A 1 326 ? 23.887 -15.061 4.621 1.00 36.56 326 LYS A CA 1
ATOM 2519 C C . LYS A 1 326 ? 24.977 -15.282 3.575 1.00 36.56 326 LYS A C 1
ATOM 2521 O O . LYS A 1 326 ? 25.951 -15.970 3.857 1.00 36.56 326 LYS A O 1
ATOM 2526 N N . LEU A 1 327 ? 24.853 -14.683 2.392 1.00 35.47 327 LEU A N 1
ATOM 2527 C CA . LEU A 1 327 ? 25.847 -14.837 1.326 1.00 35.47 327 LEU A CA 1
ATOM 2528 C C . LEU A 1 327 ? 27.065 -13.911 1.488 1.00 35.47 327 LEU A C 1
ATOM 2530 O O . LEU A 1 327 ? 28.064 -14.110 0.806 1.00 35.47 327 LEU A O 1
ATOM 2534 N N . ARG A 1 328 ? 27.043 -12.951 2.428 1.00 37.38 328 ARG A N 1
ATOM 2535 C CA . ARG A 1 328 ? 28.204 -12.087 2.724 1.00 37.38 328 ARG A CA 1
ATOM 2536 C C . ARG A 1 328 ? 29.290 -12.743 3.594 1.00 37.38 328 ARG A C 1
ATOM 2538 O O . ARG A 1 328 ? 30.370 -12.172 3.698 1.00 37.38 328 ARG A O 1
ATOM 2545 N N . THR A 1 329 ? 29.065 -13.926 4.176 1.00 32.44 329 THR A N 1
ATOM 2546 C CA . THR A 1 329 ? 30.075 -14.624 5.007 1.00 32.44 329 THR A CA 1
ATOM 2547 C C . THR A 1 329 ? 30.754 -15.817 4.334 1.00 32.44 329 THR A C 1
ATOM 2549 O O . THR A 1 329 ? 31.706 -16.352 4.893 1.00 32.44 329 THR A O 1
ATOM 2552 N N . PHE A 1 330 ? 30.370 -16.181 3.107 1.00 30.58 330 PHE A N 1
ATOM 2553 C CA . PHE A 1 330 ? 31.156 -17.080 2.251 1.00 30.58 330 PHE A CA 1
ATOM 2554 C C . PHE A 1 330 ? 31.988 -16.266 1.252 1.00 30.58 330 PHE A C 1
ATOM 2556 O O . PHE A 1 330 ? 31.952 -16.475 0.043 1.00 30.58 330 PHE A O 1
ATOM 2563 N N . SER A 1 331 ? 32.769 -15.312 1.766 1.00 32.19 331 SER A N 1
ATOM 2564 C CA . SER A 1 331 ? 33.947 -14.871 1.025 1.00 32.19 331 SER A CA 1
ATOM 2565 C C . SER A 1 331 ? 34.904 -16.061 0.983 1.00 32.19 331 SER A C 1
ATOM 2567 O O . SER A 1 331 ? 35.418 -16.491 2.017 1.00 32.19 331 SER A O 1
ATOM 2569 N N . CYS A 1 332 ? 35.069 -16.646 -0.204 1.00 35.72 332 CYS A N 1
ATOM 2570 C CA . CYS A 1 332 ? 36.061 -17.667 -0.518 1.00 35.72 332 CYS A CA 1
ATOM 2571 C C . CYS A 1 332 ? 37.475 -17.160 -0.184 1.00 35.72 332 CYS A C 1
ATOM 2573 O O . CYS A 1 332 ? 38.225 -16.744 -1.058 1.00 35.72 332 CYS A O 1
ATOM 2575 N N . SER A 1 333 ? 37.874 -17.265 1.082 1.00 32.44 333 SER A N 1
ATOM 2576 C CA . SER A 1 333 ? 39.264 -17.118 1.525 1.00 32.44 333 SER A CA 1
ATOM 2577 C C . SER A 1 333 ? 40.036 -18.448 1.447 1.00 32.44 333 SER A C 1
ATOM 2579 O O . SER A 1 333 ? 41.035 -18.628 2.136 1.00 32.44 333 SER A O 1
ATOM 2581 N N . PHE A 1 334 ? 39.579 -19.392 0.614 1.00 36.38 334 PHE A N 1
ATOM 2582 C CA . PHE A 1 334 ? 40.118 -20.755 0.512 1.00 36.38 334 PHE A CA 1
ATOM 2583 C C . PHE A 1 334 ? 40.389 -21.211 -0.935 1.00 36.38 334 PHE A C 1
ATOM 2585 O O . PHE A 1 334 ? 40.227 -22.384 -1.244 1.00 36.38 334 PHE A O 1
ATOM 2592 N N . CYS A 1 335 ? 40.827 -20.316 -1.831 1.00 36.41 335 CYS A N 1
ATOM 2593 C CA . CYS A 1 335 ? 41.227 -20.722 -3.195 1.00 36.41 335 CYS A CA 1
ATOM 2594 C C . CYS A 1 335 ? 42.582 -20.193 -3.703 1.00 36.41 335 CYS A C 1
ATOM 2596 O O . CYS A 1 335 ? 42.904 -20.436 -4.859 1.00 36.41 335 CYS A O 1
ATOM 2598 N N . ILE A 1 336 ? 43.422 -19.537 -2.888 1.00 40.38 336 ILE A N 1
ATOM 2599 C CA . ILE A 1 336 ? 44.721 -19.005 -3.378 1.00 40.38 336 ILE A CA 1
ATOM 2600 C C . ILE A 1 336 ? 45.956 -19.738 -2.811 1.00 40.38 336 ILE A C 1
ATOM 2602 O O . ILE A 1 336 ? 47.072 -19.483 -3.243 1.00 40.38 336 ILE A O 1
ATOM 2606 N N . VAL A 1 337 ? 45.805 -20.734 -1.929 1.00 38.12 337 VAL A N 1
ATOM 2607 C CA . VAL A 1 337 ? 46.980 -21.431 -1.344 1.00 38.12 337 VAL A CA 1
ATOM 2608 C C . VAL A 1 337 ? 47.353 -22.740 -2.066 1.00 38.12 337 VAL A C 1
ATOM 2610 O O . VAL A 1 337 ? 48.436 -23.266 -1.847 1.00 38.12 337 VAL A O 1
ATOM 2613 N N . PHE A 1 338 ? 46.530 -23.255 -2.989 1.00 36.91 338 PHE A N 1
ATOM 2614 C CA . PHE A 1 338 ? 46.779 -24.569 -3.616 1.00 36.91 338 PHE A CA 1
ATOM 2615 C C . PHE A 1 338 ? 47.357 -24.547 -5.041 1.00 36.91 338 PHE A C 1
ATOM 2617 O O . PHE A 1 338 ? 47.587 -25.608 -5.612 1.00 36.91 338 PHE A O 1
ATOM 2624 N N . PHE A 1 339 ? 47.648 -23.372 -5.612 1.00 37.16 339 PHE A N 1
ATOM 2625 C CA . PHE A 1 339 ? 48.168 -23.252 -6.987 1.00 37.16 339 PHE A CA 1
ATOM 2626 C C . PHE A 1 339 ? 49.663 -22.892 -7.083 1.00 37.16 339 PHE A C 1
ATOM 2628 O O . PHE A 1 339 ? 50.134 -22.464 -8.132 1.00 37.16 339 PHE A O 1
ATOM 2635 N N . MET A 1 340 ? 50.427 -23.086 -6.001 1.00 36.31 340 MET A N 1
ATOM 2636 C CA . MET A 1 340 ? 51.885 -22.873 -5.974 1.00 36.31 340 MET A CA 1
ATOM 2637 C C . MET A 1 340 ? 52.685 -24.086 -5.467 1.00 36.31 340 MET A C 1
ATOM 2639 O O . MET A 1 340 ? 53.777 -23.938 -4.934 1.00 36.31 340 MET A O 1
ATOM 2643 N N . ILE A 1 341 ? 52.167 -25.306 -5.647 1.00 41.25 341 ILE A N 1
ATOM 2644 C CA . ILE A 1 341 ? 52.930 -26.551 -5.423 1.00 41.25 341 ILE A CA 1
ATOM 2645 C C . ILE A 1 341 ? 52.637 -27.541 -6.561 1.00 41.25 341 ILE A C 1
ATOM 2647 O O . ILE A 1 341 ? 52.228 -28.663 -6.318 1.00 41.25 341 ILE A O 1
ATOM 2651 N N . PHE A 1 342 ? 52.760 -27.113 -7.820 1.00 38.12 342 PHE A N 1
ATOM 2652 C CA . PHE A 1 342 ? 52.814 -28.023 -8.982 1.00 38.12 342 PHE A CA 1
ATOM 2653 C C . PHE A 1 342 ? 53.527 -27.376 -10.187 1.00 38.12 342 PHE A C 1
ATOM 2655 O O . PHE A 1 342 ? 53.167 -27.578 -11.340 1.00 38.12 342 PHE A O 1
ATOM 2662 N N . ILE A 1 343 ? 54.564 -26.577 -9.915 1.00 43.94 343 ILE A N 1
ATOM 2663 C CA . ILE A 1 343 ? 55.575 -26.185 -10.908 1.00 43.94 343 ILE A CA 1
ATOM 2664 C C . ILE A 1 343 ? 56.933 -26.401 -10.241 1.00 43.94 343 ILE A C 1
ATOM 2666 O O . ILE A 1 343 ? 57.523 -25.462 -9.721 1.00 43.94 343 ILE A O 1
ATOM 2670 N N . LEU A 1 344 ? 57.341 -27.666 -10.139 1.00 40.16 344 LEU A N 1
ATOM 2671 C CA . LEU A 1 344 ? 58.714 -28.151 -9.937 1.00 40.16 344 LEU A CA 1
ATOM 2672 C C . LEU A 1 344 ? 58.645 -29.676 -9.791 1.00 40.16 344 LEU A C 1
ATOM 2674 O O . LEU A 1 344 ? 58.665 -30.208 -8.683 1.00 40.16 344 LEU A O 1
ATOM 2678 N N . LEU A 1 345 ? 58.490 -30.350 -10.931 1.00 38.19 345 LEU A N 1
ATOM 2679 C CA . LEU A 1 345 ? 58.931 -31.721 -11.195 1.00 38.19 345 LEU A CA 1
ATOM 2680 C C . LEU A 1 345 ? 58.960 -31.945 -12.705 1.00 38.19 345 LEU A C 1
ATOM 2682 O O . LEU A 1 345 ? 57.939 -31.622 -13.354 1.00 38.19 345 LEU A O 1
#